Protein AF-A0A1F4NS81-F1 (afdb_monomer)

Foldseek 3Di:
DWDFPDDDDDWTWGWDQDPQRWIWTDTQFKIKIWHWDADPDVVGGIDIDIAIETAEKEFEWEWEQALVRFIKTKWKFFDQDPPDQTEIFGQMDGDRDPDNVVVGQVRSCQAAQKHQDDDKAWLAWDDQDPRYPHIYTAIYGDGMDRRDHGDPRMDIDMDTLVRVLVVCVVLVVPDPRDDPCPDPDPPDDDPDDDDDDDDPDDPDDPDRNHHYRPRRNVNSVSVVVCVVVVVDDHDNVPDDD

Solvent-accessible surface area (backbone atoms only — not comparable to full-atom values): 14219 Å² total; per-residue (Å²): 137,78,69,80,61,84,59,84,86,88,79,54,57,49,54,43,81,37,97,78,71,26,39,33,41,35,51,99,56,37,38,39,37,40,37,60,44,73,44,91,51,93,91,46,60,81,39,78,50,76,48,39,38,47,51,46,31,38,36,36,35,45,34,45,50,40,87,88,67,48,47,34,35,43,33,33,40,37,35,88,47,93,88,47,65,45,33,42,34,47,40,54,44,64,38,86,58,99,49,52,66,59,38,41,41,52,47,30,27,63,46,51,10,34,44,67,47,97,51,71,43,82,73,50,68,45,66,77,40,97,70,31,79,44,51,31,39,26,30,39,23,69,40,64,47,79,79,47,76,43,32,92,42,41,44,82,44,79,36,46,47,68,58,47,51,54,53,41,59,72,32,52,84,70,38,77,74,77,66,80,78,81,54,93,59,77,72,83,79,82,91,81,83,75,84,89,78,85,82,90,86,72,90,86,66,84,84,74,66,55,41,49,45,72,60,38,46,54,42,53,52,50,50,52,52,30,45,76,70,61,80,43,82,76,82,44,70,94,63,77,136

Nearest PDB structures (foldseek):
  5i8u-assembly4_F  TM=7.102E-01  e=7.890E-10  Mycobacterium tuberculosis
  5i8u-assembly2_B  TM=6.946E-01  e=7.446E-10  Mycobacterium tuberculosis
  5i8u-assembly2_A  TM=7.344E-01  e=2.995E-09  Mycobacterium tuberculosis
  5qkb-assembly2_D  TM=6.132E-01  e=2.279E-08  Homo sapiens
  8rdz-assembly1_A  TM=6.045E-01  e=3.479E-07  Homo sapiens

Organism: NCBI:txid1798535

Secondary structure (DSSP, 8-state):
-------SSS-PPEEEEETTTEEEEE-SSEEEEEEEEE-SSTT--EEEEEEEEEPPEEEEEEEEE-TTSPEEEEEEEE-SSTTSPPEEE-SEEE--SS-HHHHHHHHHHHHH-EEE-S--EEEEEEESSTTB-SEEEEEEESSEEE-SPPPTTEEEEEEEHHHHHHHHHHHHTT-S----S--S-----------S---S--TTS-----EE-HHHHHHHHHHHHHHHTTS--PPPTT---

Structure (mmCIF, N/CA/C/O backbone):
data_AF-A0A1F4NS81-F1
#
_entry.id   AF-A0A1F4NS81-F1
#
loop_
_atom_site.group_PDB
_atom_site.id
_atom_site.type_symbol
_atom_site.label_atom_id
_atom_site.label_alt_id
_atom_site.label_comp_id
_atom_site.label_asym_id
_atom_site.label_entity_id
_atom_site.label_seq_id
_atom_site.pdbx_PDB_ins_code
_atom_site.Cartn_x
_atom_site.Cartn_y
_atom_site.Cartn_z
_atom_site.occupancy
_atom_site.B_iso_or_equiv
_atom_site.auth_seq_id
_atom_site.auth_comp_id
_atom_site.auth_asym_id
_atom_site.auth_atom_id
_atom_site.pdbx_PDB_model_num
ATOM 1 N N . MET A 1 1 ? 12.360 -22.296 -29.816 1.00 30.30 1 MET A N 1
ATOM 2 C CA . MET A 1 1 ? 12.930 -23.165 -28.767 1.00 30.30 1 MET A CA 1
ATOM 3 C C . MET A 1 1 ? 12.711 -22.437 -27.449 1.00 30.30 1 MET A C 1
ATOM 5 O O . MET A 1 1 ? 13.263 -21.359 -27.292 1.00 30.30 1 MET A O 1
ATOM 9 N N . ILE A 1 2 ? 11.796 -22.917 -26.604 1.00 32.94 2 ILE A N 1
ATOM 10 C CA . ILE A 1 2 ? 11.521 -22.341 -25.277 1.00 32.94 2 ILE A CA 1
ATOM 11 C C . ILE A 1 2 ? 12.400 -23.123 -24.301 1.00 32.94 2 ILE A C 1
ATOM 13 O O . ILE A 1 2 ? 12.232 -24.335 -24.191 1.00 32.94 2 ILE A O 1
ATOM 17 N N . SER A 1 3 ? 13.353 -22.462 -23.646 1.00 31.38 3 SER A N 1
ATOM 18 C CA . SER A 1 3 ? 14.132 -23.079 -22.570 1.00 31.38 3 SER A CA 1
ATOM 19 C C . SER A 1 3 ? 13.410 -22.831 -21.251 1.00 31.38 3 SER A C 1
ATOM 21 O O . SER A 1 3 ? 13.420 -21.715 -20.737 1.00 31.38 3 SER A O 1
ATOM 23 N N . LEU A 1 4 ? 12.764 -23.866 -20.717 1.00 33.81 4 LEU A N 1
ATOM 24 C CA . LEU A 1 4 ? 12.274 -23.886 -19.341 1.00 33.81 4 LEU A CA 1
ATOM 25 C C . LEU A 1 4 ? 13.471 -24.131 -18.416 1.00 33.81 4 LEU A C 1
ATOM 27 O O . LEU A 1 4 ? 14.001 -25.236 -18.355 1.00 33.81 4 LEU A O 1
ATOM 31 N N . LEU A 1 5 ? 13.920 -23.086 -17.725 1.00 37.00 5 LEU A N 1
ATOM 32 C CA . LEU A 1 5 ? 14.825 -23.217 -16.586 1.00 37.00 5 LEU A CA 1
ATOM 33 C C . LEU A 1 5 ? 13.964 -23.498 -15.350 1.00 37.00 5 LEU A C 1
ATOM 35 O O . LEU A 1 5 ? 13.425 -22.580 -14.732 1.00 37.00 5 LEU A O 1
ATOM 39 N N . GLU A 1 6 ? 13.799 -24.777 -15.012 1.00 33.09 6 GLU A N 1
ATOM 40 C CA . GLU A 1 6 ? 13.234 -25.176 -13.722 1.00 33.09 6 GLU A CA 1
ATOM 41 C C . GLU A 1 6 ? 14.267 -24.914 -12.622 1.00 33.09 6 GLU A C 1
ATOM 43 O O . GLU A 1 6 ? 15.235 -25.655 -12.451 1.00 33.09 6 GLU A O 1
ATOM 48 N N . VAL A 1 7 ? 14.062 -23.834 -11.869 1.00 36.22 7 VAL A N 1
ATOM 49 C CA . VAL A 1 7 ? 14.716 -23.620 -10.576 1.00 36.22 7 VAL A CA 1
ATOM 50 C C . VAL A 1 7 ? 13.718 -24.035 -9.495 1.00 36.22 7 VAL A C 1
ATOM 52 O O . VAL A 1 7 ? 12.555 -23.635 -9.534 1.00 36.22 7 VAL A O 1
ATOM 55 N N . GLY A 1 8 ? 14.174 -24.902 -8.589 1.00 28.53 8 GLY A N 1
ATOM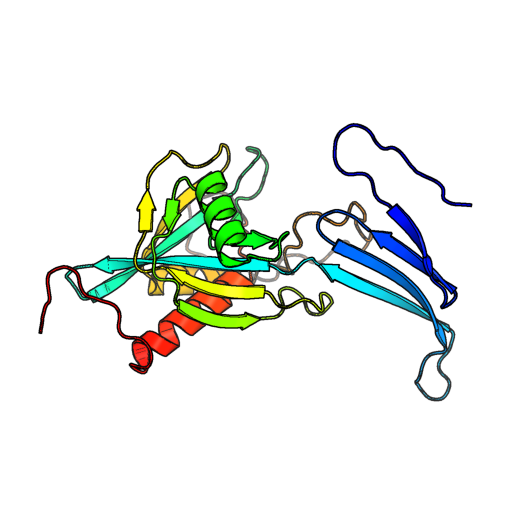 56 C CA . GLY A 1 8 ? 13.361 -25.694 -7.668 1.00 28.53 8 GLY A CA 1
ATOM 57 C C . GLY A 1 8 ? 12.291 -24.942 -6.867 1.00 28.53 8 GLY A C 1
ATOM 58 O O . GLY A 1 8 ? 12.492 -23.833 -6.387 1.00 28.53 8 GLY A O 1
ATOM 59 N N . ASP A 1 9 ? 11.165 -25.643 -6.737 1.00 38.50 9 ASP A N 1
ATOM 60 C CA . ASP A 1 9 ? 9.991 -25.452 -5.883 1.00 38.50 9 ASP A CA 1
ATOM 61 C C . ASP A 1 9 ? 9.433 -24.015 -5.717 1.00 38.50 9 ASP A C 1
ATOM 63 O O . ASP A 1 9 ? 9.802 -23.240 -4.835 1.00 38.50 9 ASP A O 1
ATOM 67 N N . LYS A 1 10 ? 8.401 -23.747 -6.533 1.00 42.28 10 LYS A N 1
ATOM 68 C CA . LYS A 1 10 ? 7.434 -22.628 -6.517 1.00 42.28 10 LYS A CA 1
ATOM 69 C C . LYS A 1 10 ? 7.916 -21.280 -7.070 1.00 42.28 10 LYS A C 1
ATOM 71 O O . LYS A 1 10 ? 8.340 -20.405 -6.315 1.00 42.28 10 LYS A O 1
ATOM 76 N N . ARG A 1 11 ? 7.545 -21.068 -8.349 1.00 52.69 11 ARG A N 1
ATOM 77 C CA . ARG A 1 11 ? 7.532 -19.830 -9.173 1.00 52.69 11 ARG A CA 1
ATOM 78 C C . ARG A 1 11 ? 8.659 -19.788 -10.209 1.00 52.69 11 ARG A C 1
ATOM 80 O O . ARG A 1 11 ? 9.615 -19.036 -10.073 1.00 52.69 11 ARG A O 1
ATOM 87 N N . GLY A 1 12 ? 8.515 -20.605 -11.253 1.00 58.56 12 GLY A N 1
ATOM 88 C CA . GLY A 1 12 ? 9.387 -20.549 -12.426 1.00 58.56 12 GLY A CA 1
ATOM 89 C C . GLY A 1 12 ? 9.185 -19.259 -13.222 1.00 58.56 12 GLY A C 1
ATOM 90 O O . GLY A 1 12 ? 8.094 -18.686 -13.230 1.00 58.56 12 GLY A O 1
ATOM 91 N N . PHE A 1 13 ? 10.249 -18.816 -13.884 1.00 68.19 13 PHE A N 1
ATOM 92 C CA . PHE A 1 13 ? 10.188 -17.749 -14.873 1.00 68.19 13 PHE A CA 1
ATOM 93 C C . PHE A 1 13 ? 9.885 -18.349 -16.243 1.00 68.19 13 PHE A C 1
ATOM 95 O O . PHE A 1 13 ? 10.448 -19.382 -16.609 1.00 68.19 13 PHE A O 1
ATOM 102 N N . ILE A 1 14 ? 9.034 -17.689 -17.019 1.00 75.75 14 ILE A N 1
ATOM 103 C CA . ILE A 1 14 ? 8.834 -18.016 -18.430 1.00 75.75 14 ILE A CA 1
ATOM 104 C C . ILE A 1 14 ? 9.658 -17.024 -19.242 1.00 75.75 14 ILE A C 1
ATOM 106 O O . ILE A 1 14 ? 9.443 -15.820 -19.142 1.00 75.75 14 ILE A O 1
ATOM 110 N N . ILE A 1 15 ? 10.617 -17.524 -20.024 1.00 78.88 15 ILE A N 1
ATOM 111 C CA . ILE A 1 15 ? 11.453 -16.692 -20.893 1.00 78.88 15 ILE A CA 1
ATOM 112 C C . ILE A 1 15 ? 11.021 -16.907 -22.342 1.00 78.88 15 ILE A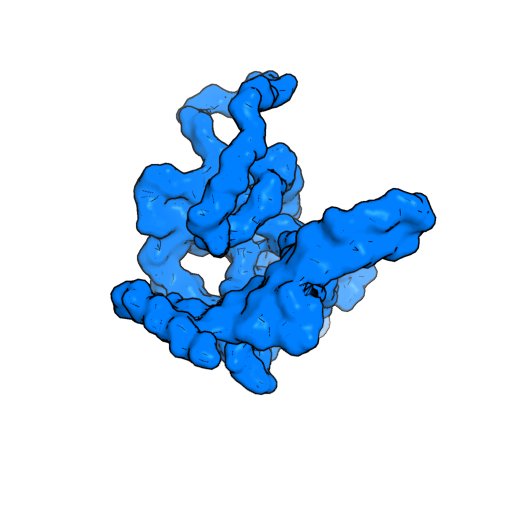 C 1
ATOM 114 O O . ILE A 1 15 ? 11.128 -18.016 -22.871 1.00 78.88 15 ILE A O 1
ATOM 118 N N . THR A 1 16 ? 10.546 -15.850 -22.996 1.00 83.19 16 THR A N 1
ATOM 119 C CA . THR A 1 16 ? 10.083 -15.885 -24.388 1.00 83.19 16 THR A CA 1
ATOM 120 C C . THR A 1 16 ? 10.806 -14.842 -25.240 1.00 83.19 16 THR A C 1
ATOM 122 O O . THR A 1 16 ? 11.005 -13.711 -24.801 1.00 83.19 16 THR A O 1
ATOM 125 N N . PRO A 1 17 ? 11.218 -15.180 -26.474 1.00 81.88 17 PRO A N 1
ATOM 126 C CA . PRO A 1 17 ? 11.675 -14.176 -27.427 1.00 81.88 17 PRO A CA 1
ATOM 127 C C . PRO A 1 17 ? 10.553 -13.181 -27.746 1.00 81.88 17 PRO A C 1
ATOM 129 O O . PRO A 1 17 ? 9.424 -13.580 -28.037 1.00 81.88 17 PRO A O 1
ATOM 132 N N . ASP A 1 18 ? 10.872 -11.892 -27.728 1.00 74.00 18 ASP A N 1
ATOM 133 C CA . ASP A 1 18 ? 9.965 -10.818 -28.121 1.00 74.00 18 ASP A CA 1
ATOM 134 C C . ASP A 1 18 ? 10.043 -10.592 -29.639 1.00 74.00 18 ASP A C 1
ATOM 136 O O . ASP A 1 18 ? 11.124 -10.583 -30.234 1.00 74.00 18 ASP A O 1
ATOM 140 N N . ARG A 1 19 ? 8.893 -10.352 -30.280 1.00 73.38 19 ARG A N 1
ATOM 141 C CA . ARG A 1 19 ? 8.789 -10.105 -31.729 1.00 73.38 19 ARG A CA 1
ATOM 142 C C . ARG A 1 19 ? 9.570 -8.867 -32.181 1.00 73.38 19 ARG A C 1
ATOM 144 O O . ARG A 1 19 ? 9.893 -8.762 -33.358 1.00 73.38 19 ARG A O 1
ATOM 151 N N . ALA A 1 20 ? 9.886 -7.959 -31.258 1.00 72.56 20 ALA A N 1
ATOM 152 C CA . ALA A 1 20 ? 10.713 -6.778 -31.497 1.00 72.56 20 ALA A CA 1
ATOM 153 C C . ALA A 1 20 ? 12.235 -7.033 -31.392 1.00 72.56 20 ALA A C 1
ATOM 155 O O . ALA A 1 20 ? 13.006 -6.078 -31.399 1.00 72.56 20 ALA A O 1
ATOM 156 N N . GLY A 1 21 ? 12.684 -8.292 -31.282 1.00 72.62 21 GLY A N 1
ATOM 157 C CA . GLY A 1 21 ? 14.109 -8.633 -31.151 1.00 72.62 21 GLY A CA 1
ATOM 158 C C . GLY A 1 21 ? 14.642 -8.572 -29.715 1.00 72.62 21 GLY A C 1
ATOM 159 O O . GLY A 1 21 ? 15.836 -8.368 -29.510 1.00 72.62 21 GLY A O 1
ATOM 160 N N . GLY A 1 22 ? 13.759 -8.728 -28.725 1.00 80.81 22 GLY A N 1
ATOM 161 C CA . GLY A 1 22 ? 14.090 -8.744 -27.297 1.00 80.81 22 GLY A CA 1
ATOM 162 C C . GLY A 1 22 ? 13.795 -10.085 -26.619 1.00 80.81 22 GLY A C 1
ATOM 163 O O . GLY A 1 22 ? 13.546 -11.097 -27.277 1.00 80.81 22 GLY A O 1
ATOM 164 N N . ILE A 1 23 ? 13.779 -10.076 -25.289 1.00 78.69 23 ILE A N 1
ATOM 165 C CA . ILE A 1 23 ? 13.331 -11.179 -24.434 1.00 78.69 23 ILE A CA 1
ATOM 166 C C . ILE A 1 23 ? 12.287 -10.671 -23.437 1.00 78.69 23 ILE A C 1
ATOM 168 O O . ILE A 1 23 ? 12.400 -9.563 -22.918 1.00 78.69 23 ILE A O 1
ATOM 172 N N . THR A 1 24 ? 11.284 -11.493 -23.157 1.00 77.75 24 THR A N 1
ATOM 173 C CA . THR A 1 24 ? 10.322 -11.291 -22.071 1.00 77.75 24 THR A CA 1
ATOM 174 C C . THR A 1 24 ? 10.572 -12.351 -21.008 1.00 77.75 24 THR A C 1
ATOM 176 O O . THR A 1 24 ? 10.734 -13.523 -21.340 1.00 77.75 24 THR A O 1
ATOM 179 N N . ILE A 1 25 ? 10.632 -11.940 -19.745 1.00 77.81 25 ILE A N 1
ATOM 180 C CA . ILE A 1 25 ? 10.781 -12.790 -18.566 1.00 77.81 25 ILE A CA 1
ATOM 181 C C . ILE A 1 25 ? 9.543 -12.572 -17.699 1.00 77.81 25 ILE A C 1
ATOM 183 O O . ILE A 1 25 ? 9.363 -11.488 -17.153 1.00 77.81 25 ILE A O 1
ATOM 187 N N . GLU A 1 26 ? 8.697 -13.584 -17.563 1.00 77.56 26 GLU A N 1
ATOM 188 C CA . GLU A 1 26 ? 7.401 -13.475 -16.885 1.00 77.56 26 GLU A CA 1
ATOM 189 C C . GLU A 1 26 ? 7.371 -14.328 -15.620 1.00 77.56 26 GLU A C 1
ATOM 191 O O . GLU A 1 26 ? 7.900 -15.444 -15.588 1.00 77.56 26 GLU A O 1
ATOM 196 N N . ASN A 1 27 ? 6.703 -13.833 -14.579 1.00 74.94 27 ASN A N 1
ATOM 197 C CA . ASN A 1 27 ? 6.287 -14.637 -13.437 1.00 74.94 27 ASN A CA 1
ATOM 198 C C . ASN A 1 27 ? 4.916 -14.188 -12.894 1.00 74.94 27 ASN A C 1
ATOM 200 O O . ASN A 1 27 ? 4.184 -13.399 -13.499 1.00 74.94 27 ASN A O 1
ATOM 204 N N . SER A 1 28 ? 4.534 -14.709 -11.726 1.00 68.44 28 SER A N 1
ATOM 205 C CA . SER A 1 28 ? 3.241 -14.407 -11.100 1.00 68.44 28 SER A CA 1
ATOM 206 C C . SER A 1 28 ? 3.068 -12.949 -10.643 1.00 68.44 28 SER A C 1
ATOM 208 O O . SER A 1 28 ? 1.952 -12.569 -10.303 1.00 68.44 28 SER A O 1
ATOM 210 N N . PHE A 1 29 ? 4.128 -12.137 -10.608 1.00 67.00 29 PHE A N 1
ATOM 211 C CA . PHE A 1 29 ? 4.124 -10.783 -10.034 1.00 67.00 29 PHE A CA 1
ATOM 212 C C . PHE A 1 29 ? 4.580 -9.696 -10.997 1.00 67.00 29 PHE A C 1
ATOM 214 O O . PHE A 1 29 ? 4.172 -8.547 -10.828 1.00 67.00 29 PHE A O 1
ATOM 221 N N . PHE A 1 30 ? 5.415 -10.025 -11.976 1.00 70.50 30 PHE A N 1
ATOM 222 C CA . PHE A 1 30 ? 5.903 -9.068 -12.954 1.00 70.50 30 PHE A CA 1
ATOM 223 C C . PHE A 1 30 ? 6.304 -9.740 -14.264 1.00 70.50 30 PHE A C 1
ATOM 225 O O . PHE A 1 30 ? 6.615 -10.932 -14.304 1.00 70.50 30 PHE A O 1
ATOM 232 N N . ASP A 1 31 ? 6.357 -8.911 -15.297 1.00 70.81 31 ASP A N 1
ATOM 233 C CA . ASP A 1 31 ? 6.964 -9.190 -16.584 1.00 70.81 31 ASP A CA 1
ATOM 234 C C . ASP A 1 31 ? 8.108 -8.195 -16.791 1.00 70.81 31 ASP A C 1
ATOM 236 O O . ASP A 1 31 ? 7.945 -6.988 -16.594 1.00 70.81 31 ASP A O 1
ATOM 240 N N . VAL A 1 32 ? 9.270 -8.699 -17.189 1.00 76.44 32 VAL A N 1
ATOM 241 C CA . VAL A 1 32 ? 10.420 -7.892 -17.603 1.00 76.44 32 VAL A CA 1
ATOM 242 C C . VAL A 1 32 ? 10.588 -8.063 -19.095 1.00 76.44 32 VAL A C 1
ATOM 244 O O . VAL A 1 32 ? 10.762 -9.182 -19.568 1.00 76.44 32 VAL A O 1
ATOM 247 N N . ARG A 1 33 ? 10.581 -6.968 -19.846 1.00 73.75 33 ARG A N 1
ATOM 248 C CA . ARG A 1 33 ? 10.947 -6.977 -21.262 1.00 73.75 33 ARG A CA 1
ATOM 249 C C . ARG A 1 33 ? 12.280 -6.282 -21.421 1.00 73.75 33 ARG A C 1
ATOM 251 O O . ARG A 1 33 ? 12.431 -5.141 -21.003 1.00 73.75 33 ARG A O 1
ATOM 258 N N . VAL A 1 34 ? 13.234 -6.976 -22.022 1.00 75.25 34 VAL A N 1
ATOM 259 C CA . VAL A 1 34 ? 14.564 -6.448 -22.315 1.00 75.25 34 VAL A CA 1
ATOM 260 C C . VAL A 1 34 ? 14.748 -6.467 -23.818 1.00 75.25 34 VAL A C 1
ATOM 262 O O . VAL A 1 34 ? 14.527 -7.493 -24.460 1.00 75.25 34 VAL A O 1
ATOM 265 N N . GLY A 1 35 ? 15.173 -5.352 -24.393 1.00 74.12 35 GLY A N 1
ATOM 266 C CA . GLY A 1 35 ? 15.438 -5.280 -25.820 1.00 74.12 35 GLY A CA 1
ATOM 267 C C . GLY A 1 35 ? 16.482 -4.238 -26.160 1.00 74.12 35 GLY A C 1
ATOM 268 O O . GLY A 1 35 ? 16.933 -3.470 -25.314 1.00 74.12 35 GLY A O 1
ATOM 269 N N . VAL A 1 36 ? 16.851 -4.214 -27.433 1.00 75.62 36 VAL A N 1
ATOM 270 C CA . VAL A 1 36 ? 17.705 -3.182 -28.016 1.00 75.62 36 VAL A CA 1
ATOM 271 C C . VAL A 1 36 ? 16.903 -2.401 -29.047 1.00 75.62 36 VAL A C 1
ATOM 273 O O . VAL A 1 36 ? 16.074 -2.969 -29.757 1.00 75.62 36 VAL A O 1
ATOM 276 N N . ARG A 1 37 ? 17.101 -1.088 -29.114 1.00 74.62 37 ARG A N 1
ATOM 277 C CA . ARG A 1 37 ? 16.463 -0.213 -30.106 1.00 74.62 37 ARG A CA 1
ATOM 278 C C . ARG A 1 37 ? 17.444 0.850 -30.580 1.00 74.62 37 ARG A C 1
ATOM 280 O O . ARG A 1 37 ? 18.372 1.192 -29.857 1.00 74.62 37 ARG A O 1
ATOM 287 N N . GLN A 1 38 ? 17.226 1.402 -31.768 1.00 77.69 38 GLN A N 1
ATOM 288 C CA . GLN A 1 38 ? 17.917 2.628 -32.161 1.00 77.69 38 GLN A CA 1
ATOM 289 C C . GLN A 1 38 ? 17.376 3.792 -31.321 1.00 77.69 38 GLN A C 1
ATOM 291 O O . GLN A 1 38 ? 16.159 3.917 -31.154 1.00 77.69 38 GLN A O 1
ATOM 296 N N . SER A 1 39 ? 18.266 4.632 -30.800 1.00 77.75 39 SER A N 1
ATOM 297 C CA . SER A 1 39 ? 17.902 5.858 -30.095 1.00 77.75 39 SER A CA 1
ATOM 298 C C . SER A 1 39 ? 17.030 6.754 -30.975 1.00 77.75 39 SER A C 1
ATOM 300 O O . SER A 1 39 ? 17.289 6.923 -32.167 1.00 77.75 39 SER A O 1
ATOM 302 N N . ALA A 1 40 ? 16.004 7.359 -30.375 1.00 79.50 40 ALA A N 1
ATOM 303 C CA . ALA A 1 40 ? 15.155 8.338 -31.053 1.00 79.50 40 ALA A CA 1
ATOM 304 C C . ALA A 1 40 ? 15.813 9.728 -31.156 1.00 79.50 40 ALA A C 1
ATOM 306 O O . ALA A 1 40 ? 15.279 10.615 -31.821 1.00 79.50 40 ALA A O 1
ATOM 307 N N . GLN A 1 41 ? 16.949 9.941 -30.484 1.00 83.75 41 GLN A N 1
ATOM 308 C CA . GLN A 1 41 ? 17.663 11.213 -30.522 1.00 83.75 41 GLN A CA 1
ATOM 309 C C . GLN A 1 41 ? 18.445 11.361 -31.840 1.00 83.75 41 GLN A C 1
ATOM 311 O O . GLN A 1 41 ? 19.048 10.388 -32.302 1.00 83.75 41 GLN A O 1
ATOM 316 N N . PRO A 1 42 ? 18.486 12.562 -32.452 1.00 79.94 42 PRO A N 1
ATOM 317 C CA . PRO A 1 42 ? 19.306 12.805 -33.636 1.00 79.94 42 PRO A CA 1
ATOM 318 C C . PRO A 1 42 ? 20.780 12.461 -33.374 1.00 79.94 42 PRO A C 1
ATOM 320 O O . PRO A 1 42 ? 21.402 13.023 -32.478 1.00 79.94 42 PRO A O 1
ATOM 323 N N . GLY A 1 43 ? 21.332 11.529 -34.157 1.00 84.25 43 GLY A N 1
ATOM 324 C CA . GLY A 1 43 ? 22.704 11.032 -33.988 1.00 84.25 43 GLY A CA 1
ATOM 325 C C . GLY A 1 43 ? 22.883 9.971 -32.894 1.00 84.25 43 GLY A C 1
ATOM 326 O O . GLY A 1 43 ? 24.008 9.544 -32.647 1.00 84.25 43 GLY A O 1
ATOM 327 N N . GLY A 1 44 ? 21.804 9.532 -32.244 1.00 73.94 44 GLY A N 1
ATOM 328 C CA . GLY A 1 44 ? 21.864 8.515 -31.203 1.00 73.94 44 GLY A CA 1
ATOM 329 C C . GLY A 1 44 ? 22.157 7.112 -31.752 1.00 73.94 44 GLY A C 1
ATOM 330 O O . GLY A 1 44 ? 21.771 6.765 -32.871 1.00 73.94 44 GLY A O 1
ATOM 331 N N . GLY A 1 45 ? 22.868 6.313 -30.952 1.00 84.69 45 GLY A N 1
ATOM 332 C CA . GLY A 1 45 ? 23.280 4.943 -31.273 1.00 84.69 45 GLY A CA 1
ATOM 333 C C . GLY A 1 45 ? 22.235 3.881 -30.913 1.00 84.69 45 GLY A C 1
ATOM 334 O O . GLY A 1 45 ? 21.043 4.162 -30.817 1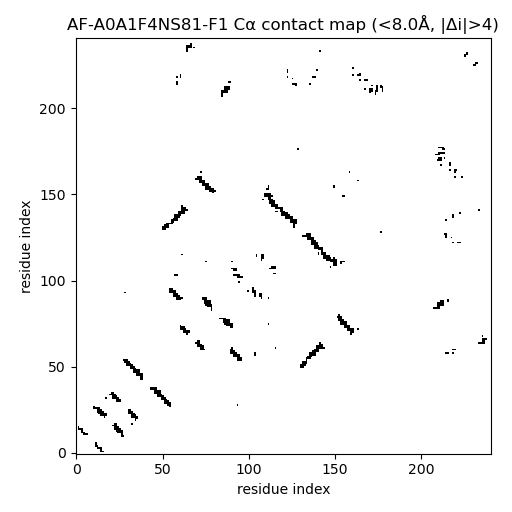.00 84.69 45 GLY A O 1
ATOM 335 N N . ILE A 1 46 ? 22.691 2.644 -30.714 1.00 79.75 46 ILE A N 1
ATOM 336 C CA . ILE A 1 46 ? 21.858 1.542 -30.212 1.00 79.75 46 ILE A CA 1
ATOM 337 C C . ILE A 1 46 ? 21.763 1.654 -28.685 1.00 79.75 46 ILE A C 1
ATOM 339 O O . ILE A 1 46 ? 22.778 1.797 -28.008 1.00 79.75 46 ILE A O 1
ATOM 343 N N . GLU A 1 47 ? 20.552 1.557 -28.150 1.00 74.56 47 GLU A N 1
ATOM 344 C CA . GLU A 1 47 ? 20.242 1.610 -26.721 1.00 74.56 47 GLU A CA 1
ATOM 345 C C . GLU A 1 47 ? 19.603 0.298 -26.260 1.00 74.56 47 GLU A C 1
ATOM 347 O O . GLU A 1 47 ? 18.755 -0.268 -26.957 1.00 74.56 47 GLU A O 1
ATOM 352 N N . THR A 1 48 ? 19.956 -0.151 -25.056 1.00 74.12 48 THR A N 1
ATOM 353 C CA . THR A 1 48 ? 19.238 -1.224 -24.354 1.00 74.12 48 THR A CA 1
ATOM 354 C C . THR A 1 48 ? 18.127 -0.613 -23.513 1.00 74.12 48 THR A C 1
ATOM 356 O O . THR A 1 48 ? 18.347 0.370 -22.809 1.00 74.12 48 THR A O 1
ATOM 359 N N . TRP A 1 49 ? 16.940 -1.203 -23.558 1.00 69.25 49 TRP A N 1
ATOM 360 C CA . TRP A 1 49 ? 15.801 -0.792 -22.749 1.00 69.25 49 TRP A CA 1
ATOM 361 C C . TRP A 1 49 ? 15.294 -1.960 -21.909 1.00 69.25 49 TRP A C 1
ATOM 363 O O . TRP A 1 49 ? 15.374 -3.122 -22.316 1.00 69.25 49 TRP A O 1
ATOM 373 N N . VAL A 1 50 ? 14.767 -1.624 -20.733 1.00 70.56 50 VAL A N 1
ATOM 374 C CA . VAL A 1 50 ? 14.120 -2.553 -19.808 1.00 70.56 50 VAL A CA 1
ATOM 375 C C . VAL A 1 50 ? 12.752 -1.970 -19.461 1.00 70.56 50 VAL A C 1
ATOM 377 O O . VAL A 1 50 ? 12.673 -0.857 -18.954 1.00 70.56 50 VAL A O 1
ATOM 380 N N . ASP A 1 51 ? 11.679 -2.691 -19.782 1.00 70.06 51 ASP A N 1
ATOM 381 C CA . ASP A 1 51 ? 10.306 -2.369 -19.367 1.00 70.06 51 ASP A CA 1
ATOM 382 C C . ASP A 1 51 ? 9.902 -3.363 -18.275 1.00 70.06 51 ASP A C 1
ATOM 384 O O . ASP A 1 51 ? 9.859 -4.573 -18.521 1.00 70.06 51 ASP A O 1
ATOM 388 N N . LEU A 1 52 ? 9.643 -2.859 -17.066 1.00 67.62 52 LEU A N 1
ATOM 389 C CA . LEU A 1 52 ? 9.161 -3.659 -15.946 1.00 67.62 52 LEU A CA 1
ATOM 390 C C . LEU A 1 52 ? 7.669 -3.399 -15.735 1.00 67.62 52 LEU A C 1
ATOM 392 O O . LEU A 1 52 ? 7.242 -2.311 -15.341 1.00 67.62 52 LEU A O 1
ATOM 396 N N . ARG A 1 53 ? 6.857 -4.436 -15.927 1.00 67.50 53 ARG A N 1
ATOM 397 C CA . ARG A 1 53 ? 5.416 -4.386 -15.675 1.00 67.50 53 ARG A CA 1
ATOM 398 C C . ARG A 1 53 ? 5.092 -5.270 -14.498 1.00 67.50 53 ARG A C 1
ATOM 400 O O . ARG A 1 53 ? 5.223 -6.483 -14.587 1.00 67.50 53 ARG A O 1
ATOM 407 N N . SER A 1 54 ? 4.658 -4.688 -13.391 1.00 73.19 54 SER A N 1
ATOM 408 C CA . SER A 1 54 ? 4.119 -5.491 -12.299 1.00 73.19 54 SER A CA 1
ATOM 409 C C . SER A 1 54 ? 2.670 -5.878 -12.587 1.00 73.19 54 SER A C 1
ATOM 411 O O . SER A 1 54 ? 1.976 -5.244 -13.380 1.00 73.19 54 SER A O 1
ATOM 413 N N . ARG A 1 55 ? 2.162 -6.894 -11.893 1.00 72.62 55 ARG A N 1
ATOM 414 C CA . ARG A 1 55 ? 0.712 -7.063 -11.769 1.00 72.62 55 ARG A CA 1
ATOM 415 C C . ARG A 1 55 ? 0.119 -5.848 -11.043 1.00 72.62 55 ARG A C 1
ATOM 417 O O . ARG A 1 55 ? 0.837 -5.200 -10.268 1.00 72.62 55 ARG A O 1
ATOM 424 N N . PRO A 1 56 ? -1.168 -5.531 -11.267 1.00 76.44 56 PRO A N 1
ATOM 425 C CA . PRO A 1 56 ? -1.844 -4.491 -10.507 1.00 76.44 56 PRO A CA 1
ATOM 426 C C . PRO A 1 56 ? -1.732 -4.778 -9.012 1.00 76.44 56 PRO A C 1
ATOM 428 O O . PRO A 1 56 ? -1.749 -5.932 -8.585 1.00 76.44 56 PRO A O 1
ATOM 431 N N . ALA A 1 57 ? -1.597 -3.732 -8.211 1.00 83.19 57 ALA A N 1
ATOM 432 C CA . ALA A 1 57 ? -1.520 -3.850 -6.766 1.00 83.19 57 ALA A CA 1
ATOM 433 C C . ALA A 1 57 ? -2.374 -2.773 -6.109 1.00 83.19 57 ALA A C 1
ATOM 435 O O . ALA A 1 57 ? -2.678 -1.740 -6.709 1.00 83.19 57 ALA A O 1
ATOM 436 N N . ALA A 1 58 ? -2.758 -3.025 -4.866 1.00 83.25 58 ALA A N 1
ATOM 437 C CA . ALA A 1 58 ? -3.487 -2.068 -4.063 1.00 83.25 58 ALA A CA 1
ATOM 438 C C . ALA A 1 58 ? -2.984 -2.060 -2.623 1.00 83.25 58 ALA A C 1
ATOM 440 O O . ALA A 1 58 ? -2.532 -3.079 -2.091 1.00 83.25 58 ALA A O 1
ATOM 441 N N . GLU A 1 59 ? -3.091 -0.895 -2.002 1.00 88.12 59 GLU A N 1
ATOM 442 C CA . GLU A 1 59 ? -2.788 -0.659 -0.602 1.00 88.12 59 GLU A CA 1
ATOM 443 C C . GLU A 1 59 ? -4.003 -0.058 0.098 1.00 88.12 59 GLU A C 1
ATOM 445 O O . GLU A 1 59 ? -4.721 0.771 -0.463 1.00 88.12 59 GLU A O 1
ATOM 450 N N . VAL A 1 60 ? -4.245 -0.503 1.326 1.00 91.31 60 VAL A N 1
ATOM 451 C CA . VAL A 1 60 ? -5.370 -0.084 2.154 1.00 91.31 60 VAL A CA 1
ATOM 452 C C . VAL A 1 60 ? -4.839 0.327 3.513 1.00 91.31 60 VAL A C 1
ATOM 454 O O . VAL A 1 60 ? -4.135 -0.456 4.146 1.00 91.31 60 VAL A O 1
ATOM 457 N N . ALA A 1 61 ? -5.221 1.506 3.993 1.00 93.81 61 ALA A N 1
ATOM 458 C CA . ALA A 1 61 ? -5.078 1.859 5.401 1.00 93.81 61 ALA A CA 1
ATOM 459 C C . ALA A 1 61 ? -6.357 1.478 6.161 1.00 93.81 61 ALA A C 1
ATOM 461 O O . ALA A 1 61 ? -7.387 2.128 5.959 1.00 93.81 61 ALA A O 1
ATOM 462 N N . PRO A 1 62 ? -6.338 0.454 7.035 1.00 95.62 62 PRO A N 1
ATOM 463 C CA . PRO A 1 62 ? -7.368 0.302 8.049 1.00 95.62 62 PRO A CA 1
ATOM 464 C C . PRO A 1 62 ? -7.282 1.496 8.994 1.00 95.62 62 PRO A C 1
ATOM 466 O O . PRO A 1 62 ? -6.202 1.800 9.507 1.00 95.62 62 PRO A O 1
ATOM 469 N N . ILE A 1 63 ? -8.406 2.175 9.198 1.00 95.06 63 ILE A N 1
ATOM 470 C CA . ILE A 1 63 ? -8.465 3.381 10.021 1.00 95.06 63 ILE A CA 1
ATOM 471 C C . ILE A 1 63 ? -9.524 3.259 11.102 1.00 95.06 63 ILE A C 1
ATOM 473 O O . ILE A 1 63 ? -10.513 2.543 10.943 1.00 95.06 63 ILE A O 1
ATOM 477 N N . ARG A 1 64 ? -9.314 3.956 12.211 1.00 92.06 64 ARG A N 1
ATOM 478 C CA . ARG A 1 64 ? -10.277 4.092 13.299 1.00 92.06 64 ARG A CA 1
ATOM 479 C C . ARG A 1 64 ? -10.345 5.558 13.695 1.00 92.06 64 ARG A C 1
ATOM 481 O O . ARG A 1 64 ? -9.310 6.190 13.860 1.00 92.06 64 ARG A O 1
ATOM 488 N N . VAL A 1 65 ? -11.557 6.078 13.842 1.00 89.88 65 VAL A N 1
ATOM 489 C CA . VAL A 1 65 ? -11.777 7.402 14.430 1.00 89.88 65 VAL A CA 1
ATOM 490 C C . VAL A 1 65 ? -12.033 7.202 15.914 1.00 89.88 65 VAL A C 1
ATOM 492 O O . VAL A 1 65 ? -12.923 6.438 16.293 1.00 89.88 65 VAL A O 1
ATOM 495 N N . ASN A 1 66 ? -11.221 7.836 16.745 1.00 86.88 66 ASN A N 1
ATOM 496 C CA . ASN A 1 66 ? -11.378 7.823 18.189 1.00 86.88 66 ASN A CA 1
ATOM 497 C C . ASN A 1 66 ? -12.497 8.796 18.618 1.00 86.88 66 ASN A C 1
ATOM 499 O O . ASN A 1 66 ? -12.888 9.667 17.839 1.00 86.88 66 ASN A O 1
ATOM 503 N N . PRO A 1 67 ? -13.044 8.672 19.844 1.00 85.00 67 PRO A N 1
ATOM 504 C CA . PRO A 1 67 ? -14.119 9.552 20.321 1.00 85.00 67 PRO A CA 1
ATOM 505 C C . PRO A 1 67 ? -13.756 11.043 20.376 1.00 85.00 67 PRO A C 1
ATOM 507 O O . PRO A 1 67 ? -14.642 11.889 20.353 1.00 85.00 67 PRO A O 1
ATOM 510 N N . ASP A 1 68 ? -12.466 11.363 20.457 1.00 85.25 68 ASP A N 1
ATOM 511 C CA . ASP A 1 68 ? -11.919 12.723 20.402 1.00 85.25 68 ASP A CA 1
ATOM 512 C C . ASP A 1 68 ? -11.792 13.272 18.966 1.00 85.25 68 ASP A C 1
ATOM 514 O O . ASP A 1 68 ? -11.420 14.427 18.783 1.00 85.25 68 ASP A O 1
ATOM 518 N N . GLY A 1 69 ? -12.134 12.471 17.951 1.00 86.31 69 GLY A N 1
ATOM 519 C CA . GLY A 1 69 ? -12.021 12.822 16.536 1.00 86.31 69 GLY A CA 1
ATOM 520 C C . GLY A 1 69 ? -10.662 12.488 15.918 1.00 86.31 69 GLY A C 1
ATOM 521 O O . GLY A 1 69 ? -10.496 12.658 14.709 1.00 86.31 69 GLY A O 1
ATOM 522 N N . GLU A 1 70 ? -9.708 11.972 16.698 1.00 90.19 70 GLU A N 1
ATOM 523 C CA . GLU A 1 70 ? -8.388 11.601 16.191 1.00 90.19 70 GLU A CA 1
ATOM 524 C C . GLU A 1 70 ? -8.468 10.371 15.283 1.00 90.19 70 GLU A C 1
ATOM 526 O O . GLU A 1 70 ? -9.154 9.388 15.579 1.00 90.19 70 GLU A O 1
ATOM 531 N N . VAL A 1 71 ? -7.721 10.397 14.178 1.00 92.69 71 VAL A N 1
ATOM 532 C CA . VAL A 1 71 ? -7.649 9.271 13.240 1.00 92.69 71 VAL A CA 1
ATOM 533 C C . VAL A 1 71 ? -6.433 8.411 13.558 1.00 92.69 71 VAL A C 1
ATOM 535 O O . VAL A 1 71 ? -5.290 8.846 13.426 1.00 92.69 71 VAL A O 1
ATOM 538 N N . GLU A 1 72 ? -6.678 7.162 13.933 1.00 93.69 72 GLU A N 1
ATOM 539 C CA . GLU A 1 72 ? -5.672 6.110 14.041 1.00 93.69 72 GLU A CA 1
ATOM 540 C C . GLU A 1 72 ? -5.606 5.313 12.732 1.00 93.69 72 GLU A C 1
ATOM 542 O O . GLU A 1 72 ? -6.632 4.955 12.150 1.00 93.69 72 GLU A O 1
ATOM 547 N N . VAL A 1 73 ? -4.392 5.005 12.282 1.00 94.31 73 VAL A N 1
ATOM 548 C CA . VAL A 1 73 ? -4.105 4.143 11.135 1.00 94.31 73 VAL A CA 1
ATOM 549 C C . VAL A 1 73 ? -3.371 2.886 11.588 1.00 94.31 73 VAL A C 1
ATOM 551 O O . VAL A 1 73 ? -2.544 2.921 12.502 1.00 94.31 73 VAL A O 1
ATOM 554 N N . VAL A 1 74 ? -3.649 1.768 10.919 1.00 94.12 74 VAL A N 1
ATOM 555 C CA . VAL A 1 74 ? -2.936 0.508 11.145 1.00 94.12 74 VAL A CA 1
ATOM 556 C C . VAL A 1 74 ? -1.870 0.309 10.075 1.00 94.12 74 VAL A C 1
ATOM 558 O O . VAL A 1 74 ? -2.167 0.140 8.891 1.00 94.12 74 VAL A O 1
ATOM 561 N N . LEU A 1 75 ? -0.618 0.279 10.514 1.00 90.38 75 LEU A N 1
ATOM 562 C CA . LEU A 1 75 ? 0.545 -0.069 9.712 1.00 90.38 75 LEU A CA 1
ATOM 563 C C . LEU A 1 75 ? 0.964 -1.517 9.977 1.00 90.38 75 LEU A C 1
ATOM 565 O O . LEU A 1 75 ? 0.646 -2.118 11.003 1.00 90.38 75 LEU A O 1
ATOM 569 N N . MET A 1 76 ? 1.732 -2.067 9.048 1.00 89.94 76 MET A N 1
ATOM 570 C CA . MET A 1 76 ? 2.432 -3.334 9.186 1.00 89.94 76 MET A CA 1
ATOM 571 C C . MET A 1 76 ? 3.924 -3.071 9.312 1.00 89.94 76 MET A C 1
ATOM 573 O O . MET A 1 76 ? 4.514 -2.443 8.434 1.00 89.94 76 MET A O 1
ATOM 577 N N . ARG A 1 77 ? 4.544 -3.630 10.346 1.00 87.00 77 ARG A N 1
ATOM 578 C CA . ARG A 1 77 ? 5.993 -3.795 10.444 1.00 87.00 77 ARG A CA 1
ATOM 579 C C . ARG A 1 77 ? 6.333 -5.211 9.993 1.00 87.00 77 ARG A C 1
ATOM 581 O O . ARG A 1 77 ? 5.878 -6.180 10.595 1.00 87.00 77 ARG A O 1
ATOM 588 N N . LYS A 1 78 ? 7.091 -5.338 8.907 1.00 84.50 78 LYS A N 1
ATOM 589 C CA . LYS A 1 78 ? 7.533 -6.617 8.343 1.00 84.50 78 LYS A CA 1
ATOM 590 C C . LYS A 1 78 ? 9.002 -6.852 8.665 1.00 84.50 78 LYS A C 1
ATOM 592 O O . LYS A 1 78 ? 9.840 -6.010 8.355 1.00 84.50 78 LYS A O 1
ATOM 597 N N . GLN A 1 79 ? 9.303 -8.006 9.243 1.00 80.69 79 GLN A N 1
ATOM 598 C CA . GLN A 1 79 ? 10.654 -8.480 9.516 1.00 80.69 79 GLN A CA 1
ATOM 599 C C . GLN A 1 79 ? 10.643 -10.016 9.482 1.00 80.69 79 GLN A C 1
ATOM 601 O O . GLN A 1 79 ? 10.243 -10.662 10.446 1.00 80.69 79 GLN A O 1
ATOM 606 N N . TYR A 1 80 ? 11.046 -10.618 8.357 1.00 72.12 80 TYR A N 1
ATOM 607 C CA . TYR A 1 80 ? 10.995 -12.080 8.191 1.00 72.12 80 TYR A CA 1
ATOM 608 C C . TYR A 1 80 ? 12.184 -12.801 8.832 1.00 72.12 80 TYR A C 1
ATOM 610 O O . TYR A 1 80 ? 12.119 -14.007 9.060 1.00 72.12 80 TYR A O 1
ATOM 618 N N . ARG A 1 81 ? 13.277 -12.081 9.103 1.00 69.75 81 ARG A N 1
ATOM 619 C CA . ARG A 1 81 ? 14.459 -12.589 9.806 1.00 69.75 81 ARG A CA 1
ATOM 620 C C . ARG A 1 81 ? 14.997 -11.533 10.763 1.00 69.75 81 ARG A C 1
ATOM 622 O O . ARG A 1 81 ? 14.869 -10.340 10.500 1.00 69.75 81 ARG A O 1
ATOM 629 N N . ALA A 1 82 ? 15.617 -11.972 11.855 1.00 67.06 82 ALA A N 1
ATOM 630 C CA . ALA A 1 82 ? 16.131 -11.078 12.895 1.00 67.06 82 ALA A CA 1
ATOM 631 C C . ALA A 1 82 ? 17.228 -10.117 12.395 1.00 67.06 82 ALA A C 1
ATOM 633 O O . ALA A 1 82 ? 17.380 -9.032 12.946 1.00 67.06 82 ALA A O 1
ATOM 634 N N . ASP A 1 83 ? 17.961 -10.498 11.347 1.00 67.81 83 ASP A N 1
ATOM 635 C CA . ASP A 1 83 ? 19.008 -9.700 10.699 1.00 67.81 83 ASP A CA 1
ATOM 636 C C . ASP A 1 83 ? 18.467 -8.711 9.653 1.00 67.81 83 ASP A C 1
ATOM 638 O O . ASP A 1 83 ? 19.210 -7.863 9.160 1.00 67.81 83 ASP A O 1
ATOM 642 N N . GLN A 1 84 ? 17.180 -8.796 9.306 1.00 68.00 84 GLN A N 1
ATOM 643 C CA . GLN A 1 84 ? 16.564 -7.871 8.367 1.00 68.00 84 GLN A CA 1
ATOM 644 C C . GLN A 1 84 ? 16.164 -6.575 9.058 1.00 68.00 84 GLN A C 1
ATOM 646 O O . GLN A 1 84 ? 15.538 -6.575 10.120 1.00 68.00 84 GLN A O 1
ATOM 651 N N . VAL A 1 85 ? 16.456 -5.471 8.377 1.00 72.81 85 VAL A N 1
ATOM 652 C CA . VAL A 1 85 ? 15.893 -4.161 8.683 1.00 72.81 85 VAL A CA 1
ATOM 653 C C . VAL A 1 85 ? 14.361 -4.246 8.641 1.00 72.81 85 VAL A C 1
ATOM 655 O O . VAL A 1 85 ? 13.806 -4.693 7.632 1.00 72.81 85 VAL A O 1
ATOM 658 N N . PRO A 1 86 ? 13.656 -3.816 9.700 1.00 75.94 86 PRO A N 1
ATOM 659 C CA . PRO A 1 86 ? 12.203 -3.791 9.691 1.00 75.94 86 PRO A CA 1
ATOM 660 C C . PRO A 1 86 ? 11.668 -2.816 8.642 1.00 75.94 86 PRO A C 1
ATOM 662 O O . PRO A 1 86 ? 12.134 -1.680 8.524 1.00 75.94 86 PRO A O 1
ATOM 665 N N . PHE A 1 87 ? 10.647 -3.264 7.918 1.00 79.44 87 PHE A N 1
ATOM 666 C CA . PHE A 1 87 ? 9.975 -2.484 6.888 1.00 79.44 87 PHE A CA 1
ATOM 667 C C . PHE A 1 87 ? 8.571 -2.094 7.330 1.00 79.44 87 PHE A C 1
ATOM 669 O O . PHE A 1 87 ? 7.742 -2.968 7.596 1.00 79.44 87 PHE A O 1
ATOM 676 N N . TYR A 1 88 ? 8.286 -0.797 7.382 1.00 83.69 88 TYR A N 1
ATOM 677 C CA . TYR A 1 88 ? 6.965 -0.284 7.724 1.00 83.69 88 TYR A CA 1
ATOM 678 C C . TYR A 1 88 ? 6.184 0.037 6.455 1.00 83.69 88 TYR A C 1
ATOM 680 O O . TYR A 1 88 ? 6.661 0.749 5.572 1.00 83.69 88 TYR A O 1
ATOM 688 N N . LYS A 1 89 ? 4.964 -0.487 6.360 1.00 88.12 89 LYS A N 1
ATOM 689 C CA . LYS A 1 89 ? 4.071 -0.213 5.235 1.00 88.12 89 LYS A CA 1
ATOM 690 C C . LYS A 1 89 ? 2.606 -0.314 5.621 1.00 88.12 89 LYS A C 1
ATOM 692 O O . LYS A 1 89 ? 2.249 -1.004 6.569 1.00 88.12 89 LYS A O 1
ATOM 697 N N . VAL A 1 90 ? 1.742 0.306 4.835 1.00 90.56 90 VAL A N 1
ATOM 698 C CA . VAL A 1 90 ? 0.299 0.033 4.878 1.00 90.56 90 VAL A CA 1
ATOM 699 C C . VAL A 1 90 ? -0.007 -1.385 4.354 1.00 90.56 90 VAL A C 1
ATOM 701 O O . VAL A 1 90 ? 0.725 -1.895 3.495 1.00 90.56 90 VAL A O 1
ATOM 704 N N . PRO A 1 91 ? -1.061 -2.062 4.847 1.00 92.81 91 PRO A N 1
ATOM 705 C CA . PRO A 1 91 ? -1.522 -3.325 4.277 1.00 92.81 91 PRO A CA 1
ATOM 706 C C . PRO A 1 91 ? -1.809 -3.254 2.778 1.00 92.81 91 PRO A C 1
ATOM 708 O O . PRO A 1 91 ? -2.289 -2.250 2.268 1.00 92.81 91 PRO A O 1
ATOM 711 N N . GLY A 1 92 ? -1.526 -4.335 2.051 1.00 89.81 92 GLY A N 1
ATOM 712 C CA . GLY A 1 92 ? -1.757 -4.375 0.611 1.00 89.81 92 GLY A CA 1
ATOM 713 C C . GLY A 1 92 ? -1.151 -5.589 -0.078 1.00 89.81 92 GLY A C 1
ATOM 714 O O . GLY A 1 92 ? -0.506 -6.438 0.550 1.00 89.81 92 GLY A O 1
ATOM 715 N N . GLY A 1 93 ? -1.340 -5.662 -1.390 1.00 84.62 93 GLY A N 1
ATOM 716 C CA . GLY A 1 93 ? -0.768 -6.713 -2.221 1.00 84.62 93 GLY A CA 1
ATOM 717 C C . GLY A 1 93 ? -1.226 -6.672 -3.674 1.00 84.62 93 GLY A C 1
ATOM 718 O O . GLY A 1 93 ? -1.929 -5.757 -4.098 1.00 84.62 93 GLY A O 1
ATOM 719 N N . TYR A 1 94 ? -0.785 -7.675 -4.432 1.00 78.56 94 TYR A N 1
ATOM 720 C CA . TYR A 1 94 ? -1.123 -7.832 -5.843 1.00 78.56 94 TYR A CA 1
ATOM 721 C C . TYR A 1 94 ? -2.563 -8.306 -6.037 1.00 78.56 94 TYR A C 1
ATOM 723 O O . TYR A 1 94 ? -3.060 -9.141 -5.280 1.00 78.56 94 TYR A O 1
ATOM 731 N N . ILE A 1 95 ? -3.178 -7.804 -7.099 1.00 76.81 95 ILE A N 1
ATOM 732 C CA . ILE A 1 95 ? -4.479 -8.209 -7.610 1.00 76.81 95 ILE A CA 1
ATOM 733 C C . ILE A 1 95 ? -4.243 -9.241 -8.710 1.00 76.81 95 ILE A C 1
ATOM 735 O O . ILE A 1 95 ? -3.577 -8.947 -9.703 1.00 76.81 95 ILE A O 1
ATOM 739 N N . LEU A 1 96 ? -4.736 -10.462 -8.507 1.00 74.69 96 LEU A N 1
ATOM 740 C CA . LEU A 1 96 ? -4.420 -11.613 -9.360 1.00 74.69 96 LEU A CA 1
ATOM 741 C C . LEU A 1 96 ? -5.638 -12.132 -10.134 1.00 74.69 96 LEU A C 1
ATOM 743 O O . LEU A 1 96 ? -5.477 -12.929 -11.053 1.00 74.69 96 LEU A O 1
ATOM 747 N N . SER A 1 97 ? -6.837 -11.696 -9.761 1.00 77.38 97 SER A N 1
ATOM 748 C CA . SER A 1 97 ? -8.113 -12.091 -10.347 1.00 77.38 97 SER A CA 1
ATOM 749 C C . SER A 1 97 ? -8.883 -10.890 -10.897 1.00 77.38 97 SER A C 1
ATOM 751 O O . SER A 1 97 ? -8.529 -9.731 -10.679 1.00 77.38 97 SER A O 1
ATOM 753 N N . GLU A 1 98 ? -9.990 -11.181 -11.578 1.00 77.62 98 GLU A N 1
ATOM 754 C CA . GLU A 1 98 ? -10.946 -10.179 -12.063 1.00 77.62 98 GLU A CA 1
ATOM 755 C C . GLU A 1 98 ? -11.753 -9.514 -10.936 1.00 77.62 98 GLU A C 1
ATOM 757 O O . GLU A 1 98 ? -12.516 -8.587 -11.199 1.00 77.62 98 GLU A O 1
ATOM 762 N N . ASN A 1 99 ? -11.580 -9.950 -9.680 1.00 76.94 99 ASN A N 1
ATOM 763 C CA . ASN A 1 99 ? -12.194 -9.333 -8.509 1.00 76.94 99 ASN A CA 1
ATOM 764 C C . ASN A 1 99 ? -11.121 -8.711 -7.585 1.00 76.94 99 ASN A C 1
ATOM 766 O O . ASN A 1 99 ? -10.674 -9.350 -6.623 1.00 76.94 99 ASN A O 1
ATOM 770 N N . PRO A 1 100 ? -10.710 -7.453 -7.851 1.00 76.62 100 PRO A N 1
ATOM 771 C CA . PRO A 1 100 ? -9.693 -6.755 -7.068 1.00 76.62 100 PRO A CA 1
ATOM 772 C C . PRO A 1 100 ? -10.017 -6.623 -5.584 1.00 76.62 100 PRO A C 1
ATOM 774 O O . PRO A 1 100 ? -9.130 -6.750 -4.743 1.00 76.62 100 PRO A O 1
ATOM 777 N N . ASP A 1 101 ? -11.286 -6.384 -5.260 1.00 77.56 101 ASP A N 1
ATOM 778 C CA . ASP A 1 101 ? -11.736 -6.211 -3.882 1.00 77.56 101 ASP A CA 1
ATOM 779 C C . ASP A 1 101 ? -11.577 -7.517 -3.086 1.00 77.56 101 ASP A C 1
ATOM 781 O O . ASP A 1 101 ? -11.002 -7.520 -1.994 1.00 77.56 101 ASP A O 1
ATOM 785 N N . PHE A 1 102 ? -11.969 -8.650 -3.679 1.00 82.38 102 PHE A N 1
ATOM 786 C CA . PHE A 1 102 ? -11.780 -9.965 -3.071 1.00 82.38 102 PHE A CA 1
ATOM 787 C C . PHE A 1 102 ? -10.301 -10.286 -2.824 1.00 82.38 102 PHE A C 1
ATOM 789 O O . PHE A 1 102 ? -9.938 -10.693 -1.717 1.00 82.38 102 PHE A O 1
ATOM 796 N N . ASP A 1 103 ? -9.431 -10.090 -3.820 1.00 79.75 103 ASP A N 1
ATOM 797 C CA . ASP A 1 103 ? -8.002 -10.384 -3.671 1.00 79.75 103 ASP A CA 1
ATOM 798 C C . ASP A 1 103 ? -7.333 -9.520 -2.610 1.00 79.75 103 ASP A C 1
ATOM 800 O O . ASP A 1 103 ? -6.560 -10.033 -1.795 1.00 79.75 103 ASP A O 1
ATOM 804 N N . LEU A 1 104 ? -7.656 -8.228 -2.590 1.00 84.75 104 LEU A N 1
ATOM 805 C CA . LEU A 1 104 ? -7.109 -7.284 -1.629 1.00 84.75 104 LEU A CA 1
ATOM 806 C C . LEU A 1 104 ? -7.511 -7.653 -0.200 1.00 84.75 104 LEU A C 1
ATOM 808 O O . LEU A 1 104 ? -6.647 -7.779 0.670 1.00 84.75 104 LEU A O 1
ATOM 812 N N . ARG A 1 105 ? -8.803 -7.910 0.037 1.00 88.94 105 ARG A N 1
ATOM 813 C CA . ARG A 1 105 ? -9.319 -8.326 1.352 1.00 88.94 105 ARG A CA 1
ATOM 814 C C . ARG A 1 105 ? -8.723 -9.649 1.798 1.00 88.94 105 ARG A C 1
ATOM 816 O O . ARG A 1 105 ? -8.243 -9.752 2.924 1.00 88.94 105 ARG A O 1
ATOM 823 N N . ARG A 1 106 ? -8.701 -10.646 0.908 1.00 90.31 106 ARG A N 1
ATOM 824 C CA . ARG A 1 106 ? -8.118 -11.966 1.178 1.00 90.31 106 ARG A CA 1
ATOM 825 C C . ARG A 1 106 ? -6.644 -11.846 1.545 1.00 90.31 106 ARG A C 1
ATOM 827 O O . ARG A 1 106 ? -6.190 -12.486 2.491 1.00 90.31 106 ARG A O 1
ATOM 834 N N . LYS A 1 107 ? -5.890 -11.029 0.807 1.00 89.00 107 LYS A N 1
ATOM 835 C CA . LYS A 1 107 ? -4.460 -10.830 1.041 1.00 89.00 107 LYS A CA 1
ATOM 836 C C . LYS A 1 107 ? -4.189 -10.101 2.354 1.00 89.00 107 LYS A C 1
ATOM 838 O O . LYS A 1 107 ? -3.294 -10.517 3.087 1.00 89.00 107 LYS A O 1
ATOM 843 N N . ILE A 1 108 ? -4.956 -9.057 2.660 1.00 92.88 108 ILE A N 1
ATOM 844 C CA . ILE A 1 108 ? -4.840 -8.331 3.927 1.00 92.88 108 ILE A CA 1
ATOM 845 C C . ILE A 1 108 ? -5.172 -9.269 5.084 1.00 92.88 108 ILE A C 1
ATOM 847 O O . ILE A 1 108 ? -4.321 -9.446 5.948 1.00 92.88 108 ILE A O 1
ATOM 851 N N . ALA A 1 109 ? -6.309 -9.967 5.047 1.00 94.12 109 ALA A N 1
ATOM 852 C CA . ALA A 1 109 ? -6.690 -10.921 6.086 1.00 94.12 109 ALA A CA 1
ATOM 853 C C . ALA A 1 109 ? -5.622 -12.002 6.317 1.00 94.12 109 ALA A C 1
ATOM 855 O O . ALA A 1 109 ? -5.301 -12.308 7.462 1.00 94.12 109 ALA A O 1
ATOM 856 N N . ALA A 1 110 ? -5.020 -12.534 5.249 1.00 92.19 110 ALA A N 1
ATOM 857 C CA . ALA A 1 110 ? -3.967 -13.542 5.354 1.00 92.19 110 ALA A CA 1
ATOM 858 C C . ALA A 1 110 ? -2.652 -13.016 5.962 1.00 92.19 110 ALA A C 1
ATOM 860 O O . ALA A 1 110 ? -1.940 -13.776 6.616 1.00 92.19 110 ALA A O 1
ATOM 861 N N . ASP A 1 111 ? -2.299 -11.748 5.733 1.00 91.56 111 ASP A N 1
ATOM 862 C CA . ASP A 1 111 ? -1.054 -11.168 6.252 1.00 91.56 111 ASP A CA 1
ATOM 863 C C . ASP A 1 111 ? -1.222 -10.589 7.664 1.00 91.56 111 ASP A C 1
ATOM 865 O O . ASP A 1 111 ? -0.334 -10.734 8.502 1.00 91.56 111 ASP A O 1
ATOM 869 N N . THR A 1 112 ? -2.336 -9.911 7.931 1.00 94.94 112 THR A N 1
ATOM 870 C CA . THR A 1 112 ? -2.538 -9.108 9.147 1.00 94.94 112 THR A CA 1
ATOM 871 C C . THR A 1 112 ? -3.514 -9.723 10.137 1.00 94.94 112 THR A C 1
ATOM 873 O O . THR A 1 112 ? -3.566 -9.282 11.284 1.00 94.94 112 THR A O 1
ATOM 876 N N . GLY A 1 113 ? -4.325 -10.689 9.703 1.00 95.50 113 GLY A N 1
ATOM 877 C CA . GLY A 1 113 ? -5.490 -11.135 10.458 1.00 95.50 113 GLY A CA 1
ATOM 878 C C . GLY A 1 113 ? -6.595 -10.078 10.563 1.00 95.50 113 GLY A C 1
ATOM 879 O O . GLY A 1 113 ? -7.479 -10.215 11.407 1.00 95.50 113 GLY A O 1
ATOM 880 N N . ILE A 1 114 ? -6.557 -9.020 9.740 1.00 96.38 114 ILE A N 1
ATOM 881 C CA . ILE A 1 114 ? -7.599 -7.988 9.665 1.00 96.38 114 ILE A CA 1
ATOM 882 C C . ILE A 1 114 ? -8.592 -8.342 8.563 1.00 96.38 114 ILE A C 1
ATOM 884 O O . ILE A 1 114 ? -8.229 -8.425 7.389 1.00 96.38 114 ILE A O 1
ATOM 888 N N . LEU A 1 115 ? -9.862 -8.472 8.933 1.00 95.50 115 LEU A N 1
ATOM 889 C CA . LEU A 1 115 ? -10.968 -8.523 7.993 1.00 95.50 115 LEU A CA 1
ATOM 890 C C . LEU A 1 115 ? -11.464 -7.101 7.723 1.00 95.50 115 LEU A C 1
ATOM 892 O O . LEU A 1 115 ? -11.975 -6.425 8.617 1.00 95.50 115 LEU A O 1
ATOM 896 N N . ILE A 1 116 ? -11.325 -6.649 6.478 1.00 91.56 116 ILE A N 1
ATOM 897 C CA . ILE A 1 116 ? -11.964 -5.417 6.008 1.00 91.56 116 ILE A CA 1
ATOM 898 C C . ILE A 1 116 ? -13.425 -5.745 5.693 1.00 91.56 116 ILE A C 1
ATOM 900 O O . ILE A 1 116 ? -13.695 -6.673 4.927 1.00 91.56 116 ILE A O 1
ATOM 904 N N . LYS A 1 117 ? -14.348 -4.984 6.285 1.00 87.62 117 LYS A N 1
ATOM 905 C CA . LYS A 1 117 ? -15.799 -5.075 6.058 1.00 87.62 117 LYS A CA 1
ATOM 906 C C . LYS A 1 117 ? -16.220 -4.175 4.899 1.00 87.62 117 LYS A C 1
ATOM 908 O O . LYS A 1 117 ? -15.375 -3.616 4.214 1.00 87.62 117 LYS A O 1
ATOM 913 N N . ASP A 1 118 ? -17.511 -4.041 4.668 1.00 76.19 118 ASP A N 1
ATOM 914 C CA . ASP A 1 118 ? -18.128 -3.569 3.425 1.00 76.19 118 ASP A CA 1
ATOM 915 C C . ASP A 1 118 ? -17.504 -2.309 2.796 1.00 76.19 118 ASP A C 1
ATOM 917 O O . ASP A 1 118 ? -17.322 -2.264 1.579 1.00 76.19 118 ASP A O 1
ATOM 921 N N . THR A 1 119 ? -17.069 -1.326 3.586 1.00 78.06 119 THR A N 1
ATOM 922 C CA . THR A 1 119 ? -16.609 -0.039 3.050 1.00 78.06 119 THR A CA 1
ATOM 923 C C . THR A 1 119 ? -15.094 0.031 2.836 1.00 78.06 119 THR A C 1
ATOM 925 O O . THR A 1 119 ? -14.312 0.019 3.790 1.00 78.06 119 THR A O 1
ATOM 928 N N . VAL A 1 120 ? -14.688 0.233 1.579 1.00 84.38 120 VAL A N 1
ATOM 929 C CA . VAL A 1 120 ? -13.373 0.774 1.196 1.00 84.38 120 VAL A CA 1
ATOM 930 C C . VAL A 1 120 ? -13.559 2.081 0.426 1.00 84.38 120 VAL A C 1
ATOM 932 O O . VAL A 1 120 ? -14.450 2.205 -0.410 1.00 84.38 120 VAL A O 1
ATOM 935 N N . ILE A 1 121 ? -12.722 3.072 0.712 1.00 85.62 121 ILE A N 1
ATOM 936 C CA . ILE A 1 121 ? -12.783 4.412 0.123 1.00 85.62 121 ILE A CA 1
ATOM 937 C C . ILE A 1 121 ? -11.584 4.583 -0.798 1.00 85.62 121 ILE A C 1
ATOM 939 O O . ILE A 1 121 ? -10.447 4.542 -0.336 1.00 85.62 121 ILE A O 1
ATOM 943 N N . TYR A 1 122 ? -11.821 4.806 -2.088 1.00 86.06 122 TYR A N 1
ATOM 944 C CA . TYR A 1 122 ? -10.748 5.029 -3.055 1.00 86.06 122 TYR A CA 1
ATOM 945 C C . TYR A 1 122 ? -10.144 6.434 -2.921 1.00 86.06 122 TYR A C 1
ATOM 947 O O . TYR A 1 122 ? -10.833 7.446 -3.075 1.00 86.06 122 TYR A O 1
ATOM 955 N N . LEU A 1 123 ? -8.835 6.501 -2.676 1.00 79.81 123 LEU A N 1
ATOM 956 C CA . LEU A 1 123 ? -8.062 7.740 -2.522 1.00 79.81 123 LEU A CA 1
ATOM 957 C C . LEU A 1 123 ? -7.323 8.145 -3.811 1.00 79.81 123 LEU A C 1
ATOM 959 O O . LEU A 1 123 ? -6.761 9.238 -3.900 1.00 79.81 123 LEU A O 1
ATO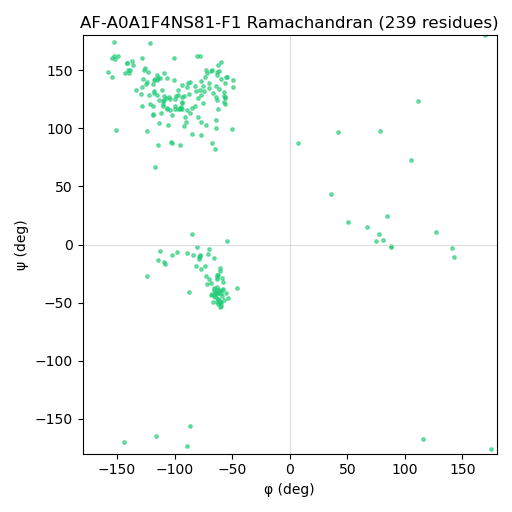M 963 N N . GLY A 1 124 ? -7.354 7.292 -4.835 1.00 80.50 124 GLY A N 1
ATOM 964 C CA . GLY A 1 124 ? -6.643 7.477 -6.096 1.00 80.50 124 GLY A CA 1
ATOM 965 C C . GLY A 1 124 ? -5.577 6.406 -6.305 1.00 80.50 124 GLY A C 1
ATOM 966 O O . GLY A 1 124 ? -5.536 5.404 -5.597 1.00 80.50 124 GLY A O 1
ATOM 967 N N . SER A 1 125 ? -4.698 6.627 -7.274 1.00 81.69 125 SER A N 1
ATOM 968 C CA . SER A 1 125 ? -3.577 5.736 -7.556 1.00 81.69 125 SER A CA 1
ATOM 969 C C . SER A 1 125 ? -2.258 6.498 -7.614 1.00 81.69 125 SER A C 1
ATOM 971 O O . SER A 1 125 ? -2.245 7.720 -7.808 1.00 81.69 125 SER A O 1
ATOM 973 N N . THR A 1 126 ? -1.152 5.773 -7.463 1.00 73.69 126 THR A N 1
ATOM 974 C CA . THR A 1 126 ? 0.209 6.308 -7.604 1.00 73.69 126 THR A CA 1
ATOM 975 C C . THR A 1 126 ? 1.130 5.306 -8.296 1.00 73.69 126 THR A C 1
ATOM 977 O O . THR A 1 126 ? 0.870 4.104 -8.271 1.00 73.69 126 THR A O 1
ATOM 980 N N . ALA A 1 127 ? 2.203 5.782 -8.921 1.00 69.00 127 ALA A N 1
ATOM 981 C CA . ALA A 1 127 ? 3.259 4.905 -9.413 1.00 69.00 127 ALA A CA 1
ATOM 982 C C . ALA A 1 127 ? 4.132 4.459 -8.230 1.00 69.00 127 ALA A C 1
ATOM 984 O O . ALA A 1 127 ? 4.595 5.289 -7.452 1.00 69.00 127 ALA A O 1
ATOM 985 N N . GLY A 1 128 ? 4.360 3.150 -8.086 1.00 62.50 128 GLY A N 1
ATOM 986 C CA . GLY A 1 128 ? 5.241 2.629 -7.033 1.00 62.50 128 GLY A CA 1
ATOM 987 C C . GLY A 1 128 ? 6.727 2.892 -7.294 1.00 62.50 128 GLY A C 1
ATOM 988 O O . GLY A 1 128 ? 7.515 2.984 -6.357 1.00 62.50 128 GLY A O 1
ATOM 989 N N . HIS A 1 129 ? 7.102 3.022 -8.568 1.00 66.12 129 HIS A N 1
ATOM 990 C CA . HIS A 1 129 ? 8.461 3.282 -9.034 1.00 66.12 129 HIS A CA 1
ATOM 991 C C . HIS A 1 129 ? 8.391 3.976 -10.405 1.00 66.12 129 HIS A C 1
ATOM 993 O O . HIS A 1 129 ? 7.517 3.608 -11.191 1.00 66.12 129 HIS A O 1
ATOM 999 N N . PRO A 1 130 ? 9.289 4.920 -10.743 1.00 59.56 130 PRO A N 1
ATOM 1000 C CA . PRO A 1 130 ? 9.286 5.583 -12.054 1.00 59.56 130 PRO A CA 1
ATOM 1001 C C . PRO A 1 130 ? 9.446 4.612 -13.235 1.00 59.56 130 PRO A C 1
ATOM 1003 O O . PRO A 1 130 ? 8.932 4.867 -14.318 1.00 59.56 130 PRO A O 1
ATOM 1006 N N . GLU A 1 131 ? 10.129 3.486 -13.018 1.00 58.91 131 GLU A N 1
ATOM 1007 C CA . GLU A 1 131 ? 10.334 2.441 -14.036 1.00 58.91 131 GLU A CA 1
ATOM 1008 C C . GLU A 1 131 ? 9.223 1.379 -14.061 1.00 58.91 131 GLU A C 1
ATOM 1010 O O . GLU A 1 131 ? 9.210 0.532 -14.950 1.00 58.91 131 GLU A O 1
ATOM 1015 N N . ILE A 1 132 ? 8.288 1.405 -13.100 1.00 63.44 132 ILE A N 1
ATOM 1016 C CA . ILE A 1 132 ? 7.144 0.489 -13.069 1.00 63.44 132 ILE A CA 1
ATOM 1017 C C . ILE A 1 132 ? 5.914 1.228 -13.566 1.00 63.44 132 ILE A C 1
ATOM 1019 O O . ILE A 1 132 ? 5.355 2.086 -12.889 1.00 63.44 132 ILE A O 1
ATOM 1023 N N . VAL A 1 133 ? 5.446 0.827 -14.743 1.00 60.72 133 VAL A N 1
ATOM 1024 C CA . VAL A 1 133 ? 4.333 1.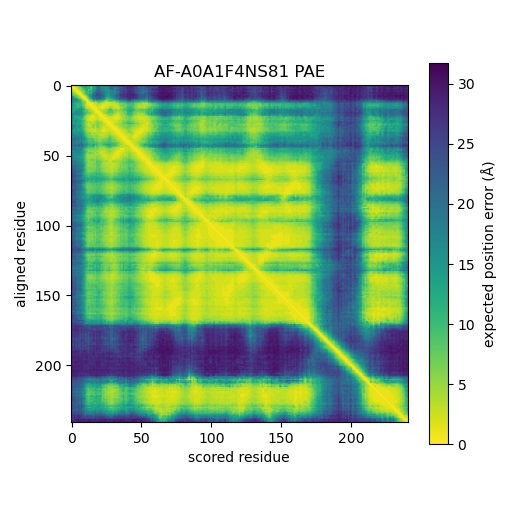499 -15.430 1.00 60.72 133 VAL A CA 1
ATOM 1025 C C . VAL A 1 133 ? 2.978 1.210 -14.770 1.00 60.72 133 VAL A C 1
ATOM 1027 O O . VAL A 1 133 ? 2.001 1.919 -14.996 1.00 60.72 133 VAL A O 1
ATOM 1030 N N . THR A 1 134 ? 2.886 0.160 -13.950 1.00 66.06 134 THR A N 1
ATOM 1031 C CA . THR A 1 134 ? 1.611 -0.272 -13.363 1.00 66.06 134 THR A CA 1
ATOM 1032 C C . THR A 1 134 ? 1.297 0.514 -12.086 1.00 66.06 134 THR A C 1
ATOM 1034 O O . THR A 1 134 ? 2.047 0.411 -11.112 1.00 66.06 134 THR A O 1
ATOM 1037 N N . PRO A 1 135 ? 0.198 1.291 -12.055 1.00 70.25 135 PRO A N 1
ATOM 1038 C CA . PRO A 1 135 ? -0.160 2.078 -10.887 1.00 70.25 135 PRO A CA 1
ATOM 1039 C C . PRO A 1 135 ? -0.677 1.194 -9.745 1.00 70.25 135 PRO A C 1
ATOM 1041 O O . PRO A 1 135 ? -1.298 0.151 -9.958 1.00 70.25 135 PRO A O 1
ATOM 1044 N N . ILE A 1 136 ? -0.452 1.661 -8.521 1.00 76.31 136 ILE A N 1
ATOM 1045 C CA . ILE A 1 136 ? -0.930 1.062 -7.277 1.00 76.31 136 ILE A CA 1
ATOM 1046 C C . ILE A 1 136 ? -2.178 1.825 -6.828 1.00 76.31 136 ILE A C 1
ATOM 1048 O O . ILE A 1 136 ? -2.139 3.050 -6.695 1.00 76.31 136 ILE A O 1
ATOM 1052 N N . GLY A 1 137 ? -3.284 1.115 -6.606 1.00 79.50 137 GLY A N 1
ATOM 1053 C CA . GLY A 1 137 ? -4.518 1.692 -6.066 1.00 79.50 137 GLY A CA 1
ATOM 1054 C C . GLY A 1 137 ? -4.409 1.956 -4.563 1.00 79.50 137 GLY A C 1
ATOM 1055 O O . GLY A 1 137 ? -3.907 1.114 -3.826 1.00 79.50 137 GLY A O 1
ATOM 1056 N N . LEU A 1 138 ? -4.882 3.111 -4.102 1.00 84.00 138 LEU A N 1
ATOM 1057 C CA . LEU A 1 138 ? -4.789 3.548 -2.708 1.00 84.00 138 LEU A CA 1
ATOM 1058 C C . LEU A 1 138 ? -6.188 3.651 -2.100 1.00 84.00 138 LEU A C 1
ATOM 1060 O O . LEU A 1 138 ? -7.066 4.312 -2.662 1.00 84.00 138 LEU A O 1
ATOM 1064 N N . PHE A 1 139 ? -6.391 3.026 -0.943 1.00 87.81 139 PHE A N 1
ATOM 1065 C CA . PHE A 1 139 ? -7.695 2.948 -0.291 1.00 87.81 139 PHE A CA 1
ATOM 1066 C C . PHE A 1 139 ? -7.614 3.207 1.218 1.00 87.81 139 PHE A C 1
ATOM 1068 O O . PHE A 1 139 ? -6.607 2.929 1.865 1.00 87.81 139 PHE A O 1
ATOM 1075 N N . ALA A 1 140 ? -8.710 3.676 1.804 1.00 91.44 140 ALA A N 1
ATOM 1076 C CA . ALA A 1 140 ? -8.926 3.677 3.249 1.00 91.44 140 ALA A CA 1
ATOM 1077 C C . ALA A 1 140 ? -10.064 2.718 3.619 1.00 91.44 140 ALA A C 1
ATOM 1079 O O . ALA A 1 140 ? -11.049 2.617 2.892 1.00 91.44 140 ALA A O 1
ATOM 1080 N N . ALA A 1 141 ? -9.947 2.029 4.751 1.00 93.25 141 ALA A N 1
ATOM 1081 C CA . ALA A 1 141 ? -10.952 1.100 5.260 1.00 93.25 141 ALA A CA 1
ATOM 1082 C C . ALA A 1 141 ? -11.374 1.509 6.681 1.00 93.25 141 ALA A C 1
ATOM 1084 O O . ALA A 1 141 ? -10.676 1.169 7.637 1.00 93.25 141 ALA A O 1
ATOM 1085 N N . PRO A 1 142 ? -12.494 2.235 6.852 1.00 90.75 142 PRO A N 1
ATOM 1086 C CA . PRO A 1 142 ? -12.973 2.666 8.169 1.00 90.75 142 PRO A CA 1
ATOM 1087 C C . PRO A 1 142 ? -13.661 1.547 8.957 1.00 90.75 142 PRO A C 1
ATOM 1089 O O . PRO A 1 142 ? -13.765 1.612 10.177 1.00 90.75 142 PRO A O 1
ATOM 1092 N N . THR A 1 143 ? -14.135 0.507 8.270 1.00 91.12 143 THR A N 1
ATOM 1093 C CA . THR A 1 143 ? -14.842 -0.621 8.879 1.00 91.12 143 THR A CA 1
ATOM 1094 C C . THR A 1 143 ? -14.016 -1.888 8.740 1.00 91.12 143 THR A C 1
ATOM 1096 O O . THR A 1 143 ? -13.938 -2.481 7.663 1.00 91.12 143 THR A O 1
ATOM 1099 N N . TRP A 1 144 ? -13.398 -2.318 9.833 1.00 94.50 144 TRP A N 1
ATOM 1100 C CA . TRP A 1 144 ? -12.565 -3.515 9.868 1.00 94.50 144 TRP A CA 1
ATOM 1101 C C . TRP A 1 144 ? -12.554 -4.130 11.267 1.00 94.50 144 TRP A C 1
ATOM 1103 O O . TRP A 1 144 ? -12.912 -3.487 12.254 1.00 94.50 144 TRP A O 1
ATOM 1113 N N . GLU A 1 145 ? -12.141 -5.388 11.351 1.00 94.81 145 GLU A N 1
ATOM 1114 C CA . GLU A 1 145 ? -11.995 -6.113 12.609 1.00 94.81 145 GLU A CA 1
ATOM 1115 C C . GLU A 1 145 ? -10.774 -7.031 12.577 1.00 94.81 145 GLU A C 1
ATOM 1117 O O . GLU A 1 145 ? -10.400 -7.560 11.531 1.00 94.81 145 GLU A O 1
ATOM 1122 N N . LYS A 1 146 ? -10.129 -7.217 13.729 1.00 95.50 146 LYS A N 1
ATOM 1123 C CA . LYS A 1 146 ? -9.044 -8.188 13.872 1.00 95.50 146 LYS A CA 1
ATOM 1124 C C . LYS A 1 146 ? -9.654 -9.546 14.211 1.00 95.50 146 LYS A C 1
ATOM 1126 O O . LYS A 1 146 ? -10.214 -9.706 15.290 1.00 95.50 146 LYS A O 1
ATOM 1131 N N . VAL A 1 147 ? -9.539 -10.500 13.294 1.00 96.56 147 VAL A N 1
ATOM 1132 C CA . VAL A 1 147 ? -10.143 -11.843 13.392 1.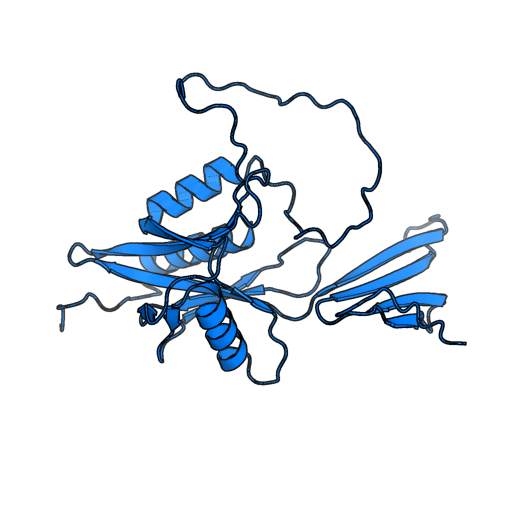00 96.56 147 VAL A CA 1
ATOM 1133 C C . VAL A 1 147 ? -9.116 -12.946 13.632 1.00 96.56 147 VAL A C 1
ATOM 1135 O O . VAL A 1 147 ? -9.478 -14.056 14.005 1.00 96.56 147 VAL A O 1
ATOM 1138 N N . ALA A 1 148 ? -7.834 -12.652 13.419 1.00 96.06 148 ALA A N 1
ATOM 1139 C CA . ALA A 1 148 ? -6.741 -13.601 13.576 1.00 96.06 148 ALA A CA 1
ATOM 1140 C C . ALA A 1 148 ? -5.447 -12.888 14.014 1.00 96.06 148 ALA A C 1
ATOM 1142 O O . ALA A 1 148 ? -5.335 -11.660 13.895 1.00 96.06 148 ALA A O 1
ATOM 1143 N N . PRO A 1 149 ? -4.454 -13.624 14.544 1.00 95.94 149 PRO A N 1
ATOM 1144 C CA . PRO A 1 149 ? -3.106 -13.090 14.681 1.00 95.94 149 PRO A CA 1
ATOM 1145 C C . PRO A 1 149 ? -2.500 -12.776 13.297 1.00 95.94 149 PRO A C 1
ATOM 1147 O O . PRO A 1 149 ? -2.812 -13.471 12.326 1.00 95.94 149 PRO A O 1
ATOM 1150 N N . PRO A 1 150 ? -1.623 -11.760 13.191 1.00 94.19 150 PRO A N 1
ATOM 1151 C CA . PRO A 1 150 ? -0.834 -11.536 11.985 1.00 94.19 150 PRO A CA 1
ATOM 1152 C C . PRO A 1 150 ? 0.044 -12.745 11.659 1.00 94.19 150 PRO A C 1
ATOM 1154 O O . PRO A 1 150 ? 0.398 -13.537 12.536 1.00 94.19 150 PRO A O 1
ATOM 1157 N N . ARG A 1 151 ? 0.434 -12.865 10.391 1.00 92.00 151 ARG A N 1
ATOM 1158 C CA . ARG A 1 151 ? 1.393 -13.879 9.951 1.00 92.00 151 ARG A CA 1
ATOM 1159 C C . ARG A 1 151 ? 2.743 -13.685 10.653 1.00 92.00 151 ARG A C 1
ATOM 1161 O O . ARG A 1 151 ? 3.150 -12.562 10.927 1.00 92.00 151 ARG A O 1
ATOM 1168 N N . GLU A 1 152 ? 3.473 -14.777 10.873 1.00 89.06 152 GLU A N 1
ATOM 1169 C CA . GLU A 1 152 ? 4.848 -14.733 11.384 1.00 89.06 152 GLU A CA 1
ATOM 1170 C C . GLU A 1 152 ? 5.730 -13.736 10.604 1.00 89.06 152 GLU A C 1
ATOM 1172 O O . GLU A 1 152 ? 5.689 -13.674 9.368 1.00 89.06 152 GLU A O 1
ATOM 1177 N N . GLY A 1 153 ? 6.509 -12.938 11.342 1.00 86.62 153 GLY A N 1
ATOM 1178 C CA . GLY A 1 153 ? 7.330 -11.854 10.796 1.00 86.62 153 GLY A CA 1
ATOM 1179 C C . GLY A 1 153 ? 6.550 -10.582 10.446 1.00 86.62 153 GLY A C 1
ATOM 1180 O O . GLY A 1 153 ? 7.101 -9.687 9.804 1.00 86.62 153 GLY A O 1
ATOM 1181 N N . ILE A 1 154 ? 5.272 -10.492 10.827 1.00 89.38 154 ILE A N 1
ATOM 1182 C CA . ILE A 1 154 ? 4.436 -9.302 10.662 1.00 89.38 154 ILE A CA 1
ATOM 1183 C C . ILE A 1 154 ? 3.906 -8.864 12.024 1.00 89.38 154 ILE A C 1
ATOM 1185 O O . ILE A 1 154 ? 3.277 -9.632 12.746 1.00 89.38 154 ILE A O 1
ATOM 1189 N N . GLU A 1 155 ? 4.097 -7.590 12.338 1.00 90.94 155 GLU A N 1
ATOM 1190 C CA . GLU A 1 155 ? 3.524 -6.930 13.504 1.00 90.94 155 GLU A CA 1
ATOM 1191 C C . GLU A 1 155 ? 2.590 -5.807 13.053 1.00 90.94 155 GLU A C 1
ATOM 1193 O O . GLU A 1 155 ? 2.857 -5.108 12.072 1.00 90.94 155 GLU A O 1
ATOM 1198 N N . LEU A 1 156 ? 1.479 -5.636 13.770 1.00 92.81 156 LEU A N 1
ATOM 1199 C CA . LEU A 1 156 ? 0.564 -4.521 13.549 1.00 92.81 156 LEU A CA 1
ATOM 1200 C C . LEU A 1 156 ? 0.942 -3.361 14.452 1.00 92.81 156 LEU A C 1
ATOM 1202 O O . LEU A 1 156 ? 1.044 -3.530 15.666 1.00 92.81 156 LEU A O 1
ATOM 1206 N N . VAL A 1 157 ? 1.110 -2.188 13.852 1.00 91.25 157 VAL A N 1
ATOM 1207 C CA . VAL A 1 157 ? 1.469 -0.965 14.562 1.00 91.25 157 VAL A CA 1
ATOM 1208 C C . VAL A 1 157 ? 0.360 0.051 14.367 1.00 91.25 157 VAL A C 1
ATOM 1210 O O . VAL A 1 157 ? 0.038 0.435 13.246 1.00 91.25 157 VAL A O 1
ATOM 1213 N N . HIS A 1 158 ? -0.232 0.460 15.477 1.00 92.75 158 HIS A N 1
ATOM 1214 C CA . HIS A 1 158 ? -1.289 1.455 15.521 1.00 92.75 158 HIS A CA 1
ATOM 1215 C C . HIS A 1 158 ? -0.656 2.817 15.773 1.00 92.75 158 HIS A C 1
ATOM 1217 O O . HIS A 1 158 ? 0.136 2.966 16.704 1.00 92.75 158 HIS A O 1
ATOM 1223 N N . MET A 1 159 ? -0.960 3.796 14.927 1.00 89.88 159 MET A N 1
ATOM 1224 C CA . MET A 1 159 ? -0.412 5.145 15.050 1.00 89.88 159 MET A CA 1
ATOM 1225 C C . MET A 1 159 ? -1.485 6.178 14.749 1.00 89.88 159 MET A C 1
ATOM 1227 O O . MET A 1 159 ? -2.317 5.972 13.870 1.00 89.88 159 MET A O 1
ATOM 1231 N N . ARG A 1 160 ? -1.420 7.334 15.412 1.00 91.88 160 ARG A N 1
ATOM 1232 C CA . ARG A 1 160 ? -2.164 8.511 14.948 1.00 91.88 160 ARG A CA 1
ATOM 1233 C C . ARG A 1 160 ? -1.704 8.874 13.539 1.00 91.88 160 ARG A C 1
ATOM 1235 O O . ARG A 1 160 ? -0.510 8.780 13.251 1.00 91.88 160 ARG A O 1
ATOM 1242 N N . LEU A 1 161 ? -2.626 9.311 12.687 1.00 91.44 161 LEU A N 1
ATOM 1243 C CA . LEU A 1 161 ? -2.354 9.658 11.292 1.00 91.44 161 LEU A CA 1
ATOM 1244 C C . LEU A 1 161 ? -1.212 10.675 11.172 1.00 91.44 161 LEU A C 1
ATOM 1246 O O . LEU A 1 161 ? -0.285 10.456 10.400 1.00 91.44 161 LEU A O 1
ATOM 1250 N N . GLU A 1 162 ? -1.225 11.730 11.989 1.00 87.50 162 GLU A N 1
ATOM 1251 C CA . GLU A 1 162 ? -0.156 12.737 12.004 1.00 87.50 162 GLU A CA 1
ATOM 1252 C C . GLU A 1 162 ? 1.199 12.136 12.394 1.00 87.50 162 GLU A C 1
ATOM 1254 O O . GLU A 1 162 ? 2.215 12.407 11.759 1.00 87.50 162 GLU A O 1
ATOM 1259 N N . THR A 1 163 ? 1.215 11.252 13.397 1.00 86.44 163 THR A N 1
ATOM 1260 C CA . THR A 1 163 ? 2.436 10.553 13.823 1.00 86.44 163 THR A CA 1
ATOM 1261 C C . THR A 1 163 ? 2.955 9.624 12.727 1.00 86.44 163 THR A C 1
ATOM 1263 O O . THR A 1 163 ? 4.158 9.585 12.485 1.00 86.44 163 THR A O 1
ATOM 1266 N N . ALA A 1 164 ? 2.066 8.912 12.031 1.00 85.94 164 ALA A N 1
ATOM 1267 C CA . ALA A 1 164 ? 2.433 8.074 10.897 1.00 85.94 164 ALA A CA 1
ATOM 1268 C C . ALA A 1 164 ? 2.999 8.914 9.739 1.00 85.94 164 ALA A C 1
ATOM 1270 O O . ALA A 1 164 ? 4.009 8.535 9.156 1.00 85.94 164 ALA A O 1
ATOM 1271 N N . LEU A 1 165 ? 2.413 10.076 9.440 1.00 84.19 165 LEU A N 1
ATOM 1272 C CA . LEU A 1 165 ? 2.930 10.994 8.421 1.00 84.19 165 LEU A CA 1
ATOM 1273 C C . LEU A 1 165 ? 4.330 11.500 8.763 1.00 84.19 165 LEU A C 1
ATOM 1275 O O . LEU A 1 165 ? 5.225 11.386 7.930 1.00 84.19 165 LEU A O 1
ATOM 1279 N N . SER A 1 166 ? 4.545 11.987 9.989 1.00 80.06 166 SER A N 1
ATOM 1280 C CA . SER A 1 166 ? 5.876 12.413 10.437 1.00 80.06 166 SER A CA 1
ATOM 1281 C C . SER A 1 166 ? 6.881 11.263 10.422 1.00 80.06 166 SER A C 1
ATOM 1283 O O . SER A 1 166 ? 8.025 11.455 10.021 1.00 80.06 166 SER A O 1
ATOM 1285 N N . PHE A 1 167 ? 6.459 10.057 10.815 1.00 79.44 167 PHE A N 1
ATOM 1286 C CA . PHE A 1 167 ? 7.302 8.867 10.759 1.00 79.44 167 PHE A CA 1
ATOM 1287 C C . PHE A 1 167 ? 7.734 8.562 9.320 1.00 79.44 167 PHE A C 1
ATOM 1289 O O . PHE A 1 167 ? 8.924 8.398 9.068 1.00 79.44 167 PHE A O 1
ATOM 1296 N N . PHE A 1 168 ? 6.808 8.529 8.361 1.00 75.69 168 PHE A N 1
ATOM 1297 C CA . PHE A 1 168 ? 7.161 8.279 6.964 1.00 75.69 168 PHE A CA 1
ATOM 1298 C C . PHE A 1 168 ? 8.006 9.406 6.365 1.00 75.69 168 PHE A C 1
ATOM 1300 O O . PHE A 1 168 ? 8.954 9.099 5.657 1.00 75.69 168 PHE A O 1
ATOM 1307 N N . ASP A 1 169 ? 7.724 10.673 6.670 1.00 72.25 169 ASP A N 1
ATOM 1308 C CA . ASP A 1 169 ? 8.486 11.826 6.166 1.00 72.25 169 ASP A CA 1
ATOM 1309 C C . ASP A 1 169 ? 9.954 11.789 6.630 1.00 72.25 169 ASP A C 1
ATOM 1311 O O . ASP A 1 169 ? 10.882 11.856 5.824 1.00 72.25 169 ASP A O 1
ATOM 1315 N N . GLN A 1 170 ? 10.179 11.534 7.923 1.00 67.38 170 GLN A N 1
ATOM 1316 C CA . GLN A 1 170 ? 11.523 11.415 8.501 1.00 67.38 170 GLN A CA 1
ATOM 1317 C C . GLN A 1 170 ? 12.327 10.244 7.917 1.00 67.38 170 GLN A C 1
ATOM 1319 O O . GLN A 1 170 ? 13.553 10.312 7.839 1.00 67.38 170 GLN A O 1
ATOM 1324 N N . HIS A 1 171 ? 11.648 9.173 7.498 1.00 62.53 171 HIS A N 1
ATOM 1325 C CA . HIS A 1 171 ? 12.286 7.955 6.992 1.00 62.53 171 HIS A CA 1
ATOM 1326 C C . HIS A 1 171 ? 12.257 7.843 5.457 1.00 62.53 171 HIS A C 1
ATOM 1328 O O . HIS A 1 171 ? 12.952 6.999 4.888 1.00 62.53 171 HIS A O 1
ATOM 1334 N N . ALA A 1 172 ? 11.531 8.725 4.762 1.00 55.75 172 ALA A N 1
ATOM 1335 C CA . ALA A 1 172 ? 11.530 8.824 3.304 1.00 55.75 172 ALA A CA 1
ATOM 1336 C C . ALA A 1 172 ? 12.919 9.204 2.765 1.00 55.75 172 ALA A C 1
ATOM 1338 O O . ALA A 1 172 ? 13.297 8.775 1.676 1.00 55.75 172 ALA A O 1
ATOM 1339 N N . LEU A 1 173 ? 13.720 9.917 3.567 1.00 39.66 173 LEU A N 1
ATOM 1340 C CA . LEU A 1 173 ? 15.085 10.340 3.234 1.00 39.66 173 LEU A CA 1
ATOM 1341 C C . LEU A 1 173 ? 16.119 9.192 3.208 1.00 39.66 173 LEU A C 1
ATOM 1343 O O . LEU A 1 173 ? 17.242 9.408 2.759 1.00 39.66 173 LEU A O 1
ATOM 1347 N N . GLY A 1 174 ? 15.758 7.975 3.643 1.00 40.56 174 GLY A N 1
ATOM 1348 C CA . GLY A 1 174 ? 16.617 6.778 3.589 1.00 40.56 174 GLY A CA 1
ATOM 1349 C C . GLY A 1 174 ? 16.148 5.683 2.619 1.00 40.56 174 GLY A C 1
ATOM 1350 O O . GLY A 1 174 ? 16.848 4.691 2.424 1.00 40.56 174 GLY A O 1
ATOM 1351 N N . SER A 1 175 ? 14.973 5.838 2.004 1.00 36.88 175 SER A N 1
ATOM 1352 C CA . SER A 1 175 ? 14.378 4.850 1.100 1.00 36.88 175 SER A CA 1
ATOM 1353 C C . SER A 1 175 ? 14.724 5.190 -0.351 1.00 36.88 175 SER A C 1
ATOM 1355 O O . SER A 1 175 ? 13.937 5.806 -1.072 1.00 36.88 175 SER A O 1
ATOM 1357 N N . THR A 1 176 ? 15.882 4.733 -0.827 1.00 38.78 176 THR A N 1
ATOM 1358 C CA . THR A 1 176 ? 16.047 4.491 -2.265 1.00 38.78 176 THR A CA 1
ATOM 1359 C C . THR A 1 176 ? 15.074 3.372 -2.619 1.00 38.78 176 THR A C 1
ATOM 1361 O O . THR A 1 176 ? 15.306 2.225 -2.261 1.00 38.78 176 THR A O 1
ATOM 1364 N N . TYR A 1 177 ? 13.929 3.758 -3.184 1.00 38.84 177 TYR A N 1
ATOM 1365 C CA . TYR A 1 177 ? 12.847 2.929 -3.708 1.00 38.84 177 TYR A CA 1
ATOM 1366 C C . TYR A 1 177 ? 12.983 1.425 -3.428 1.00 38.84 177 TYR A C 1
ATOM 1368 O O . TYR A 1 177 ? 13.532 0.675 -4.235 1.00 38.84 177 TYR A O 1
ATOM 1376 N N . GLY A 1 178 ? 12.489 0.992 -2.266 1.00 33.09 178 GLY A N 1
ATOM 1377 C CA . GLY A 1 178 ? 12.494 -0.410 -1.862 1.00 33.09 178 GLY A CA 1
ATOM 1378 C C . GLY A 1 178 ? 11.614 -1.261 -2.776 1.00 33.09 178 GLY A C 1
ATOM 1379 O O . GLY A 1 178 ? 10.470 -1.571 -2.442 1.00 33.09 178 GLY A O 1
ATOM 1380 N N . LEU A 1 179 ? 12.148 -1.663 -3.928 1.00 31.55 179 LEU A N 1
ATOM 1381 C CA . LEU A 1 179 ? 11.721 -2.879 -4.597 1.00 31.55 179 LEU A CA 1
ATOM 1382 C C . LEU A 1 179 ? 11.915 -4.019 -3.588 1.00 31.55 179 LEU A C 1
ATOM 1384 O O . LEU A 1 179 ? 13.009 -4.151 -3.034 1.00 31.55 179 LEU A O 1
ATOM 1388 N N . PRO A 1 180 ? 10.899 -4.855 -3.324 1.00 32.06 180 PRO A N 1
ATOM 1389 C CA . PRO A 1 180 ? 11.114 -6.086 -2.589 1.00 32.06 180 PRO A CA 1
ATOM 1390 C C . PRO A 1 180 ? 11.966 -7.009 -3.456 1.00 32.06 180 PRO A C 1
ATOM 1392 O O . PRO A 1 180 ? 11.400 -7.768 -4.223 1.00 32.06 180 PRO A O 1
ATOM 1395 N N . ASP A 1 181 ? 13.292 -6.899 -3.377 1.00 30.25 181 ASP A N 1
ATOM 1396 C CA . ASP A 1 181 ? 14.285 -7.909 -3.773 1.00 30.25 181 ASP A CA 1
ATOM 1397 C C . ASP A 1 181 ? 13.907 -8.744 -5.020 1.00 30.25 181 ASP A C 1
ATOM 1399 O O . ASP A 1 181 ? 14.025 -9.967 -5.057 1.00 30.25 181 ASP A O 1
ATOM 1403 N N . VAL A 1 182 ? 13.390 -8.076 -6.059 1.00 26.41 182 VAL A N 1
ATOM 1404 C CA . VAL A 1 182 ? 13.132 -8.689 -7.372 1.00 26.41 182 VAL A CA 1
ATOM 1405 C C . VAL A 1 182 ? 14.442 -8.797 -8.160 1.00 26.41 182 VAL A C 1
ATOM 1407 O O . VAL A 1 182 ? 14.546 -9.519 -9.150 1.00 26.41 182 VAL A O 1
ATOM 1410 N N . ALA A 1 183 ? 15.486 -8.123 -7.687 1.00 28.22 183 ALA A N 1
ATOM 1411 C CA . ALA A 1 183 ? 16.793 -8.132 -8.289 1.00 28.22 183 ALA A CA 1
ATOM 1412 C C . ALA A 1 183 ? 17.737 -9.057 -7.506 1.00 28.22 183 ALA A C 1
ATOM 1414 O O . ALA A 1 183 ? 18.622 -8.616 -6.782 1.00 28.22 183 ALA A O 1
ATOM 1415 N N . GLY A 1 184 ? 17.707 -10.337 -7.882 1.00 25.23 184 GLY A N 1
ATOM 1416 C CA . GLY A 1 184 ? 18.934 -11.143 -7.950 1.00 25.23 184 GLY A CA 1
ATOM 1417 C C . GLY A 1 184 ? 20.041 -10.507 -8.822 1.00 25.23 184 GLY A C 1
ATOM 1418 O O . GLY A 1 184 ? 21.105 -11.091 -8.988 1.00 25.23 184 GLY A O 1
ATOM 1419 N N . ALA A 1 185 ? 19.826 -9.302 -9.357 1.00 24.89 185 ALA A N 1
ATOM 1420 C CA . ALA A 1 185 ? 20.842 -8.393 -9.842 1.00 24.89 185 ALA A CA 1
ATOM 1421 C C . ALA A 1 185 ? 21.066 -7.261 -8.821 1.00 24.89 185 ALA A C 1
ATOM 1423 O O . ALA A 1 185 ? 20.524 -6.164 -8.946 1.00 24.89 185 ALA A O 1
ATOM 1424 N N . ARG A 1 186 ? 21.977 -7.486 -7.866 1.00 24.97 186 ARG A N 1
ATOM 1425 C CA . ARG A 1 186 ? 22.909 -6.412 -7.502 1.00 24.97 186 ARG A CA 1
ATOM 1426 C C . ARG A 1 186 ? 23.499 -5.902 -8.819 1.00 24.97 186 ARG A C 1
ATOM 1428 O O . ARG A 1 186 ? 24.398 -6.537 -9.368 1.00 24.97 186 ARG A O 1
ATOM 1435 N N . LEU A 1 187 ? 22.989 -4.794 -9.351 1.00 24.06 187 LEU A N 1
ATOM 1436 C CA . LEU A 1 187 ? 23.780 -3.994 -10.271 1.00 24.06 187 LEU A CA 1
ATOM 1437 C C . LEU A 1 187 ? 24.956 -3.492 -9.438 1.00 24.06 187 LEU A C 1
ATOM 1439 O O . LEU A 1 187 ? 24.802 -2.726 -8.490 1.00 24.06 187 LEU A O 1
ATOM 1443 N N . ALA A 1 188 ? 26.120 -4.065 -9.709 1.00 23.44 188 ALA A N 1
ATOM 1444 C CA . ALA A 1 188 ? 27.365 -3.644 -9.111 1.00 23.44 188 ALA A CA 1
ATOM 1445 C C . ALA A 1 188 ? 27.610 -2.151 -9.409 1.00 23.44 188 ALA A C 1
ATOM 1447 O O . ALA A 1 188 ? 27.547 -1.738 -10.564 1.00 23.44 188 ALA A O 1
ATOM 1448 N N . GLY A 1 189 ? 27.945 -1.384 -8.364 1.00 23.33 189 GLY A N 1
ATOM 1449 C CA . GLY A 1 189 ? 28.480 -0.015 -8.425 1.00 23.33 189 GLY A CA 1
ATOM 1450 C C . GLY A 1 189 ? 27.494 1.042 -7.902 1.00 23.33 189 GLY A C 1
ATOM 1451 O O . GLY A 1 189 ? 26.384 1.134 -8.395 1.00 23.33 189 GLY A O 1
ATOM 1452 N N . ALA A 1 190 ? 27.814 1.870 -6.907 1.00 21.16 190 ALA A N 1
ATOM 1453 C CA . ALA A 1 190 ? 29.126 2.436 -6.606 1.00 21.16 190 ALA A CA 1
ATOM 1454 C C . ALA A 1 190 ? 29.565 2.232 -5.135 1.00 21.16 190 ALA A C 1
ATOM 1456 O O . ALA A 1 190 ? 28.778 2.468 -4.218 1.00 21.16 190 ALA A O 1
ATOM 1457 N N . PRO A 1 191 ? 30.827 1.842 -4.878 1.00 28.89 191 PRO A N 1
ATOM 1458 C CA . PRO A 1 191 ? 31.435 1.981 -3.562 1.00 28.89 191 PRO A CA 1
ATOM 1459 C C . PRO A 1 191 ? 31.786 3.455 -3.303 1.00 28.89 191 PRO A C 1
ATOM 1461 O O . PRO A 1 191 ? 32.429 4.079 -4.145 1.00 28.89 191 PRO A O 1
ATOM 1464 N N . GLY A 1 192 ? 31.426 3.988 -2.128 1.00 27.48 192 GLY A N 1
ATOM 1465 C CA . GLY A 1 192 ? 32.113 5.163 -1.570 1.00 27.48 192 GLY A CA 1
ATOM 1466 C C . GLY A 1 192 ? 31.295 6.388 -1.153 1.00 27.48 192 GLY A C 1
ATOM 1467 O O . GLY A 1 192 ? 31.911 7.403 -0.854 1.00 27.48 192 GLY A O 1
ATOM 1468 N N . SER A 1 193 ? 29.964 6.361 -1.084 1.00 24.81 193 SER A N 1
ATOM 1469 C CA . SER A 1 193 ? 29.224 7.502 -0.515 1.00 24.81 193 SER A CA 1
ATOM 1470 C C . SER A 1 193 ? 28.978 7.310 0.985 1.00 24.81 193 SER A C 1
ATOM 1472 O O . SER A 1 193 ? 28.093 6.546 1.373 1.00 24.81 193 SER A O 1
ATOM 1474 N N . GLU A 1 194 ? 29.767 7.990 1.822 1.00 22.94 194 GLU A N 1
ATOM 1475 C CA . GLU A 1 194 ? 29.486 8.134 3.257 1.00 22.94 194 GLU A CA 1
ATOM 1476 C C . GLU A 1 194 ? 28.164 8.899 3.491 1.00 22.94 194 GLU A C 1
ATOM 1478 O O . GLU A 1 194 ? 27.824 9.792 2.706 1.00 22.94 194 GLU A O 1
ATOM 1483 N N . PRO A 1 195 ? 27.397 8.569 4.550 1.00 26.59 195 PRO A N 1
ATOM 1484 C CA . PRO A 1 195 ? 26.152 9.263 4.859 1.00 26.59 195 PRO A CA 1
ATOM 1485 C C . PRO A 1 195 ? 26.421 10.717 5.267 1.00 26.59 195 PRO A C 1
ATOM 1487 O O . PRO A 1 195 ? 27.259 10.994 6.121 1.00 26.59 195 PRO A O 1
ATOM 1490 N N . LEU A 1 196 ? 25.687 11.646 4.650 1.00 24.28 196 LEU A N 1
ATOM 1491 C CA . LEU A 1 196 ? 26.040 13.066 4.611 1.00 24.28 196 LEU A CA 1
ATOM 1492 C C . LEU A 1 196 ? 25.751 13.880 5.885 1.00 24.28 196 LEU A C 1
ATOM 1494 O O . LEU A 1 196 ? 26.247 14.999 5.960 1.00 24.28 196 LEU A O 1
ATOM 1498 N N . PHE A 1 197 ? 25.040 13.386 6.909 1.00 23.20 197 PHE A N 1
ATOM 1499 C CA . PHE A 1 197 ? 24.893 14.129 8.179 1.00 23.20 197 PHE A CA 1
ATOM 1500 C C . PHE A 1 197 ? 24.531 13.230 9.373 1.00 23.20 197 PHE A C 1
ATOM 1502 O O . PHE A 1 197 ? 23.810 12.242 9.230 1.00 23.20 197 PHE A O 1
ATOM 1509 N N . ARG A 1 198 ? 25.005 13.617 10.568 1.00 24.42 198 ARG A N 1
ATOM 1510 C CA . ARG A 1 198 ? 24.730 13.003 11.880 1.00 24.42 198 ARG A CA 1
ATOM 1511 C C . ARG A 1 198 ? 23.927 14.009 12.713 1.00 24.42 198 ARG A C 1
ATOM 1513 O O . ARG A 1 198 ? 24.375 15.140 12.868 1.00 24.42 198 ARG A O 1
ATOM 1520 N N . ILE A 1 199 ? 22.755 13.620 13.216 1.00 25.47 199 ILE A N 1
ATOM 1521 C CA . ILE A 1 199 ? 21.903 14.475 14.061 1.00 25.47 199 ILE A CA 1
ATOM 1522 C C . ILE A 1 199 ? 22.038 14.011 15.516 1.00 25.47 199 ILE A C 1
ATOM 1524 O O . ILE A 1 199 ? 21.855 12.830 15.811 1.00 25.47 199 ILE A O 1
ATOM 1528 N N . GLU A 1 200 ? 22.386 14.932 16.412 1.00 21.34 200 GLU A N 1
ATOM 1529 C CA . GLU A 1 200 ? 22.472 14.705 17.860 1.00 21.34 200 GLU A CA 1
ATOM 1530 C C . GLU A 1 200 ? 21.066 14.711 18.490 1.00 21.34 200 GLU A C 1
ATOM 1532 O O . GLU A 1 200 ? 20.262 15.594 18.195 1.00 21.34 200 GLU A O 1
ATOM 1537 N N . GLY A 1 201 ? 20.760 13.723 19.346 1.00 26.39 201 GLY A N 1
ATOM 15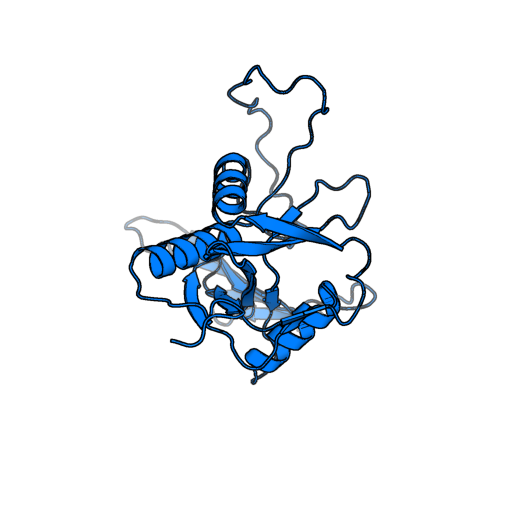38 C CA . GLY A 1 201 ? 19.501 13.671 20.113 1.00 26.39 201 GLY A CA 1
ATOM 1539 C C . GLY A 1 201 ? 18.826 12.299 20.281 1.00 26.39 201 GLY A C 1
ATOM 1540 O O . GLY A 1 201 ? 17.830 12.210 20.991 1.00 26.39 201 GLY A O 1
ATOM 1541 N N . LEU A 1 202 ? 19.348 11.222 19.683 1.00 29.36 202 LEU A N 1
ATOM 1542 C CA . LEU A 1 202 ? 18.870 9.843 19.891 1.00 29.36 202 LEU A CA 1
ATOM 1543 C C . LEU A 1 202 ? 19.973 8.984 20.524 1.00 29.36 202 LEU A C 1
ATOM 1545 O O . LEU A 1 202 ? 20.514 8.068 19.907 1.00 29.36 202 LEU A O 1
ATOM 1549 N N . GLU A 1 203 ? 20.343 9.296 21.765 1.00 26.50 203 GLU A N 1
ATOM 1550 C CA . GLU A 1 203 ? 21.238 8.435 22.538 1.00 26.50 203 GLU A CA 1
ATOM 1551 C C . GLU A 1 203 ? 20.443 7.259 23.121 1.00 26.50 203 GLU A C 1
ATOM 1553 O O . GLU A 1 203 ? 19.613 7.432 24.010 1.00 26.50 203 GLU A O 1
ATOM 1558 N N . GLY A 1 204 ? 20.683 6.050 22.597 1.00 24.75 204 GLY A N 1
ATOM 1559 C CA . GLY A 1 204 ? 20.238 4.805 23.235 1.00 24.75 204 GLY A CA 1
ATOM 1560 C C . GLY A 1 204 ? 19.750 3.683 22.318 1.00 24.75 204 GLY A C 1
ATOM 1561 O O . GLY A 1 204 ? 19.601 2.561 22.796 1.00 24.75 204 GLY A O 1
ATOM 1562 N N . ILE A 1 205 ? 19.536 3.921 21.019 1.00 30.41 205 ILE A N 1
ATOM 1563 C CA . ILE A 1 205 ? 19.150 2.852 20.081 1.00 30.41 205 ILE A CA 1
ATOM 1564 C C . ILE A 1 205 ? 20.236 2.729 19.006 1.00 30.41 205 ILE A C 1
ATOM 1566 O O . ILE A 1 205 ? 20.401 3.650 18.206 1.00 30.41 205 ILE A O 1
ATOM 1570 N N . PRO A 1 206 ? 21.006 1.626 18.967 1.00 26.02 206 PRO A N 1
ATOM 1571 C CA . PRO A 1 206 ? 22.002 1.432 17.928 1.00 26.02 206 PRO A CA 1
ATOM 1572 C C . PRO A 1 206 ? 21.315 1.378 16.558 1.00 26.02 206 PRO A C 1
ATOM 1574 O O . PRO A 1 206 ? 20.515 0.486 16.310 1.00 26.02 206 PRO A O 1
ATOM 1577 N N . GLY A 1 207 ? 21.629 2.346 15.692 1.00 29.47 207 GLY A N 1
ATOM 1578 C CA . GLY A 1 207 ? 21.817 2.188 14.243 1.00 29.47 207 GLY A CA 1
ATOM 1579 C C . GLY A 1 207 ? 20.761 1.467 13.399 1.00 29.47 207 GLY A C 1
ATOM 1580 O O . GLY A 1 207 ? 21.100 1.040 12.297 1.00 29.47 207 GLY A O 1
ATOM 1581 N N . ASN A 1 208 ? 19.516 1.318 13.848 1.00 34.94 208 ASN A N 1
ATOM 1582 C CA . ASN A 1 208 ? 18.490 0.670 13.040 1.00 34.94 208 ASN A CA 1
ATOM 1583 C C . ASN A 1 208 ? 18.002 1.640 11.961 1.00 34.94 208 ASN A C 1
ATOM 1585 O O . ASN A 1 208 ? 17.118 2.463 12.183 1.00 34.94 208 ASN A O 1
ATOM 1589 N N . GLN A 1 209 ? 18.606 1.537 10.780 1.00 46.59 209 GLN A N 1
ATOM 1590 C CA . GLN A 1 209 ? 17.999 2.008 9.542 1.00 46.59 209 GLN A CA 1
ATOM 1591 C C . GLN A 1 209 ? 16.648 1.298 9.417 1.00 46.59 209 GLN A C 1
ATOM 1593 O O . GLN A 1 209 ? 16.609 0.078 9.523 1.00 46.59 209 GLN A O 1
ATOM 1598 N N . TYR A 1 210 ? 15.555 2.036 9.244 1.00 39.12 210 TYR A N 1
ATOM 1599 C CA . TYR A 1 210 ? 14.239 1.476 8.927 1.00 39.12 210 TYR A CA 1
ATOM 1600 C C . TYR A 1 210 ? 13.891 1.836 7.491 1.00 39.12 210 TYR A C 1
ATOM 1602 O O . TYR A 1 210 ? 14.267 2.902 7.005 1.00 39.12 210 TYR A O 1
ATOM 1610 N N . GLN A 1 211 ? 13.160 0.955 6.816 1.00 49.72 211 GLN A N 1
ATOM 1611 C CA . GLN A 1 211 ? 12.659 1.223 5.473 1.00 49.72 211 GLN A CA 1
ATOM 1612 C C . GLN A 1 211 ? 11.147 1.484 5.528 1.00 49.72 211 GLN A C 1
ATOM 1614 O O . GLN A 1 211 ? 10.420 0.844 6.293 1.00 49.72 211 GLN A O 1
ATOM 1619 N N . VAL A 1 212 ? 10.674 2.410 4.695 1.00 40.25 212 VAL A N 1
ATOM 1620 C CA . VAL A 1 212 ? 9.252 2.746 4.521 1.00 40.25 212 VAL A CA 1
ATOM 1621 C C . VAL A 1 212 ? 8.877 2.669 3.043 1.00 40.25 212 VAL A C 1
ATOM 1623 O O . VAL A 1 212 ? 9.729 2.898 2.187 1.00 40.25 212 VAL A O 1
ATOM 1626 N N . ASN A 1 213 ? 7.624 2.341 2.708 1.00 63.50 213 ASN A N 1
ATOM 1627 C CA . ASN A 1 213 ? 7.174 2.391 1.313 1.00 63.50 213 ASN A CA 1
ATOM 1628 C C . ASN A 1 213 ? 6.657 3.787 0.929 1.00 63.50 213 ASN A C 1
ATOM 1630 O O . ASN A 1 213 ? 5.767 4.336 1.575 1.00 63.50 213 ASN A O 1
ATOM 1634 N N . SER A 1 214 ? 7.146 4.334 -0.184 1.00 62.91 214 SER A N 1
ATOM 1635 C CA . SER A 1 214 ? 6.701 5.633 -0.719 1.00 62.91 214 SER A CA 1
ATOM 1636 C C . SER A 1 214 ? 5.192 5.685 -1.004 1.00 62.91 214 SER A C 1
ATOM 1638 O O . SER A 1 214 ? 4.552 6.717 -0.817 1.00 62.91 214 SER A O 1
ATOM 1640 N N . THR A 1 215 ? 4.591 4.556 -1.391 1.00 68.94 215 THR A N 1
ATOM 1641 C CA . THR A 1 215 ? 3.145 4.444 -1.646 1.00 68.94 215 THR A CA 1
ATOM 1642 C C . THR A 1 215 ? 2.306 4.522 -0.372 1.00 68.94 215 THR A C 1
ATOM 1644 O O . THR A 1 215 ? 1.195 5.048 -0.414 1.00 68.94 215 THR A O 1
ATOM 1647 N N . GLY A 1 216 ? 2.848 4.079 0.768 1.00 72.12 216 GLY A N 1
ATOM 1648 C CA . GLY A 1 216 ? 2.208 4.233 2.071 1.00 72.12 216 GLY A CA 1
ATOM 1649 C C . GLY A 1 216 ? 2.155 5.693 2.499 1.00 72.12 216 GLY A C 1
ATOM 1650 O O . GLY A 1 216 ? 1.103 6.151 2.931 1.00 72.12 216 GLY A O 1
ATOM 1651 N N . PHE A 1 217 ? 3.238 6.449 2.290 1.00 78.88 217 PHE A N 1
ATOM 1652 C CA . PHE A 1 217 ? 3.240 7.893 2.541 1.00 78.88 217 PHE A CA 1
ATOM 1653 C C . PHE A 1 217 ? 2.191 8.621 1.691 1.00 78.88 217 PHE A C 1
ATOM 1655 O O . PHE A 1 217 ? 1.364 9.347 2.235 1.00 78.88 217 PHE A O 1
ATOM 1662 N N . GLU A 1 218 ? 2.165 8.372 0.377 1.00 79.88 218 GLU A N 1
ATOM 1663 C CA . GLU A 1 218 ? 1.198 8.999 -0.536 1.00 79.88 218 GLU A CA 1
ATOM 1664 C C . GLU A 1 218 ? -0.256 8.687 -0.144 1.00 79.88 218 GLU A C 1
ATOM 1666 O O . GLU A 1 218 ? -1.126 9.559 -0.198 1.00 79.88 218 GLU A O 1
ATOM 1671 N N . LEU A 1 219 ? -0.530 7.453 0.293 1.00 83.12 219 LEU A N 1
ATOM 1672 C CA . LEU A 1 219 ? -1.845 7.059 0.795 1.00 83.12 219 LEU A CA 1
ATOM 1673 C C . LEU A 1 219 ? -2.234 7.887 2.023 1.00 83.12 219 LEU A C 1
ATOM 1675 O O . LEU A 1 219 ? -3.308 8.494 2.035 1.00 83.12 219 LEU A O 1
ATOM 1679 N N . LEU A 1 220 ? -1.368 7.919 3.039 1.00 86.50 220 LEU A N 1
ATOM 1680 C CA . LEU A 1 220 ? -1.620 8.638 4.288 1.00 86.50 220 LEU A CA 1
ATOM 1681 C C . LEU A 1 220 ? -1.768 10.146 4.047 1.00 86.50 220 LEU A C 1
ATOM 1683 O O . LEU A 1 220 ? -2.651 10.776 4.625 1.00 86.50 220 LEU A O 1
ATOM 1687 N N . PHE A 1 221 ? -0.961 10.712 3.149 1.00 87.19 221 PHE A N 1
ATOM 1688 C CA . PHE A 1 221 ? -1.015 12.126 2.792 1.00 87.19 221 PHE A CA 1
ATOM 1689 C C . PHE A 1 221 ? -2.343 12.491 2.119 1.00 87.19 221 PHE A C 1
ATOM 1691 O O . PHE A 1 221 ? -2.990 13.471 2.486 1.00 87.19 221 PHE A O 1
ATOM 1698 N N . ARG A 1 222 ? -2.815 11.674 1.168 1.00 85.88 222 ARG A N 1
ATOM 1699 C CA . ARG A 1 222 ? -4.124 11.889 0.528 1.00 85.88 222 ARG A CA 1
ATOM 1700 C C . ARG A 1 222 ? -5.283 11.728 1.498 1.00 85.88 222 ARG A C 1
ATOM 1702 O O . ARG A 1 222 ? -6.263 12.463 1.383 1.00 85.88 222 ARG A O 1
ATOM 1709 N N . LEU A 1 223 ? -5.182 10.772 2.421 1.00 89.19 223 LEU A N 1
ATOM 1710 C CA . LEU A 1 223 ? -6.167 10.589 3.478 1.00 89.19 223 LEU A CA 1
ATOM 1711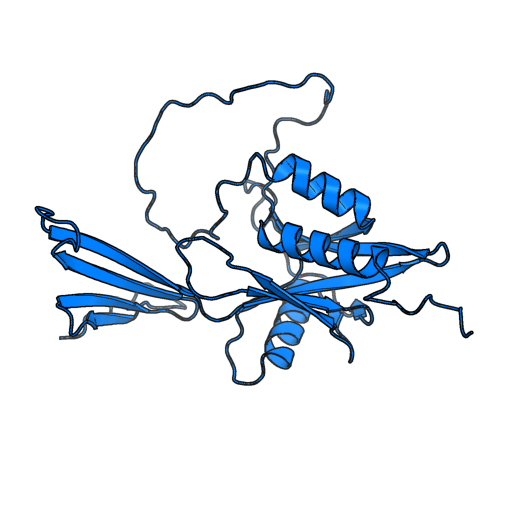 C C . LEU A 1 223 ? -6.272 11.857 4.338 1.00 89.19 223 LEU A C 1
ATOM 1713 O O . LEU A 1 223 ? -7.367 12.399 4.460 1.00 89.19 223 LEU A O 1
ATOM 1717 N N . GLU A 1 224 ? -5.149 12.366 4.856 1.00 92.31 224 GLU A N 1
ATOM 1718 C CA . GLU A 1 224 ? -5.110 13.604 5.652 1.00 92.31 224 GLU A CA 1
ATOM 1719 C C . GLU A 1 224 ? -5.694 14.788 4.878 1.00 92.31 224 GLU A C 1
ATOM 1721 O O . GLU A 1 224 ? -6.599 15.461 5.373 1.00 92.31 224 GLU A O 1
ATOM 1726 N N . ARG A 1 225 ? -5.285 14.972 3.618 1.00 90.12 225 ARG A N 1
ATOM 1727 C CA . ARG A 1 225 ? -5.762 16.082 2.786 1.00 90.12 225 ARG A CA 1
ATOM 1728 C C . ARG A 1 225 ? -7.277 16.055 2.585 1.00 90.12 225 ARG A C 1
ATOM 1730 O O . ARG A 1 225 ? -7.924 17.105 2.612 1.00 90.12 225 ARG A O 1
ATOM 1737 N N . ARG A 1 226 ? -7.857 14.873 2.347 1.00 89.06 226 ARG A N 1
ATOM 1738 C CA . ARG A 1 226 ? -9.310 14.717 2.156 1.00 89.06 226 ARG A CA 1
ATOM 1739 C C . ARG A 1 226 ? -10.094 14.899 3.452 1.00 89.06 226 ARG A C 1
ATOM 1741 O O . ARG A 1 226 ? -11.192 15.443 3.410 1.00 89.06 226 ARG A O 1
ATOM 1748 N N . LEU A 1 227 ? -9.529 14.494 4.589 1.00 88.06 227 LEU A N 1
ATOM 1749 C CA . LEU A 1 227 ? -10.119 14.752 5.904 1.00 88.06 227 LEU A CA 1
ATOM 1750 C C . LEU A 1 227 ? -10.118 16.253 6.217 1.00 88.06 227 LEU A C 1
ATOM 1752 O O . LEU A 1 227 ? -11.163 16.817 6.528 1.00 88.06 227 LEU A O 1
ATOM 1756 N N . ARG A 1 228 ? -8.974 16.928 6.046 1.00 89.62 228 ARG A N 1
ATOM 1757 C CA . ARG A 1 228 ? -8.818 18.367 6.321 1.00 89.62 228 ARG A CA 1
ATOM 1758 C C . ARG A 1 228 ? -9.702 19.246 5.431 1.00 89.62 228 ARG A C 1
ATOM 1760 O O . ARG A 1 228 ? -10.196 20.274 5.880 1.00 89.62 228 ARG A O 1
ATOM 1767 N N . SER A 1 229 ? -9.892 18.858 4.170 1.00 90.44 229 SER A N 1
ATOM 1768 C CA . SER A 1 229 ? -10.750 19.585 3.219 1.00 90.44 229 SER A CA 1
ATOM 1769 C C . SER A 1 229 ? -12.248 19.313 3.399 1.00 90.44 229 SER A C 1
ATOM 1771 O O . SER A 1 229 ? -13.060 20.003 2.788 1.00 90.44 229 SER A O 1
ATOM 1773 N N . GLY A 1 230 ? -12.628 18.317 4.207 1.00 87.81 230 GLY A N 1
ATOM 1774 C CA . GLY A 1 230 ? -14.016 17.877 4.353 1.00 87.81 230 GLY A CA 1
ATOM 1775 C C . GLY A 1 230 ? -14.548 17.055 3.171 1.00 87.81 230 GLY A C 1
ATOM 1776 O O . GLY A 1 230 ? -15.713 16.663 3.193 1.00 87.81 230 GLY A O 1
ATOM 1777 N N . GLU A 1 231 ? -13.714 16.756 2.163 1.00 86.44 231 GLU A N 1
ATOM 1778 C CA . GLU A 1 231 ? -14.046 15.852 1.047 1.00 86.44 231 GLU A CA 1
ATOM 1779 C C . GLU A 1 231 ? -14.313 14.418 1.525 1.00 86.44 231 GLU A C 1
ATOM 1781 O O . GLU A 1 231 ? -15.030 13.660 0.870 1.00 86.44 231 GLU A O 1
ATOM 1786 N N . LEU A 1 232 ? -13.724 14.037 2.662 1.00 86.06 232 LEU A N 1
ATOM 1787 C CA . LEU A 1 232 ? -13.976 12.774 3.333 1.00 86.06 232 LEU A CA 1
ATOM 1788 C C . LEU A 1 232 ? -14.474 13.019 4.757 1.00 86.06 232 LEU A C 1
ATOM 1790 O O . LEU A 1 232 ? -13.758 13.576 5.584 1.00 86.06 232 LEU A O 1
ATOM 1794 N N . GLN A 1 233 ? -15.675 12.527 5.051 1.00 84.50 233 GLN A N 1
ATOM 1795 C CA . GLN A 1 233 ? -16.218 12.462 6.404 1.00 84.50 233 GLN A CA 1
ATOM 1796 C C . GLN A 1 233 ? -16.214 11.009 6.867 1.00 84.50 233 GLN A C 1
ATOM 1798 O O . GLN A 1 233 ? -16.728 10.124 6.179 1.00 84.50 233 GLN A O 1
ATOM 1803 N N . LEU A 1 234 ? -15.603 10.758 8.020 1.00 82.06 234 LEU A N 1
ATOM 1804 C CA . LEU A 1 234 ? -15.579 9.439 8.635 1.00 82.06 234 LEU A CA 1
ATOM 1805 C C . LEU A 1 234 ? -16.623 9.379 9.752 1.00 82.06 234 LEU A C 1
ATOM 1807 O O . LEU A 1 234 ? -16.781 10.358 10.481 1.00 82.06 234 LEU A O 1
ATOM 1811 N N . PRO A 1 235 ? -17.329 8.249 9.913 1.00 73.81 235 PRO A N 1
ATOM 1812 C CA . PRO A 1 235 ? -18.265 8.096 11.015 1.00 73.81 235 PRO A CA 1
ATOM 1813 C C . PRO A 1 235 ? -17.506 8.146 12.348 1.00 73.81 235 PRO A C 1
ATOM 1815 O O . PRO A 1 235 ? -16.582 7.360 12.563 1.00 73.81 235 PRO A O 1
ATOM 181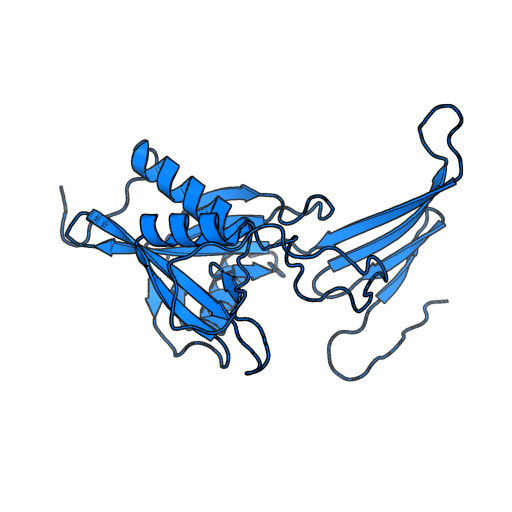8 N N . ILE A 1 236 ? -17.906 9.053 13.244 1.00 66.44 236 ILE A N 1
ATOM 1819 C CA . ILE A 1 236 ? -17.409 9.093 14.624 1.00 66.44 236 ILE A CA 1
ATOM 1820 C C . ILE A 1 236 ? -18.216 8.063 15.430 1.00 66.44 236 ILE A C 1
ATOM 1822 O O . ILE A 1 236 ? -19.443 8.185 15.510 1.00 66.44 236 ILE A O 1
ATOM 1826 N N . PRO A 1 237 ? -17.583 7.036 16.027 1.00 60.91 237 PRO A N 1
ATOM 1827 C CA . PRO A 1 237 ? -18.296 6.057 16.838 1.00 60.91 237 PRO A CA 1
ATOM 1828 C C . PRO A 1 237 ? -19.055 6.740 17.984 1.00 60.91 237 PRO A C 1
ATOM 1830 O O . PRO A 1 237 ? -18.460 7.439 18.799 1.00 60.91 237 PRO A O 1
ATOM 1833 N N . GLY A 1 238 ? -20.372 6.529 18.050 1.00 50.44 238 GLY A N 1
ATOM 1834 C CA . GLY A 1 238 ? -21.231 7.108 19.090 1.00 50.44 238 GLY A CA 1
ATOM 1835 C C . GLY A 1 238 ? -21.803 8.494 18.777 1.00 50.44 238 GLY A C 1
ATOM 1836 O O . GLY A 1 238 ? -22.593 8.996 19.570 1.00 50.44 238 GLY A O 1
ATOM 1837 N N . TYR A 1 239 ? -21.480 9.080 17.622 1.00 36.50 239 TYR A N 1
ATOM 1838 C CA . TYR A 1 239 ? -22.112 10.302 17.125 1.00 36.50 239 TYR A CA 1
ATOM 1839 C C . TYR A 1 239 ? -23.069 9.943 15.976 1.00 36.50 239 TYR A C 1
ATOM 1841 O O . TYR A 1 239 ? -22.641 9.652 14.860 1.00 36.50 239 TYR A O 1
ATOM 1849 N N . SER A 1 240 ? -24.376 9.920 16.255 1.00 32.81 240 SER A N 1
ATOM 1850 C CA . SER A 1 240 ? -25.403 10.133 15.224 1.00 32.81 240 SER A CA 1
ATOM 1851 C C . SER A 1 240 ? -25.805 11.606 15.291 1.00 32.81 240 SER A C 1
ATOM 1853 O O . SER A 1 240 ? -25.973 12.093 16.411 1.00 32.81 240 SER A O 1
ATOM 1855 N N . PRO A 1 241 ? -25.885 12.321 14.155 1.00 45.41 241 PRO A N 1
ATOM 1856 C CA . PRO A 1 241 ? -26.330 13.712 14.141 1.00 45.41 241 PRO A CA 1
ATOM 1857 C C . PRO A 1 241 ? -27.738 13.879 14.724 1.00 45.41 241 PRO A C 1
ATOM 1859 O O . PRO A 1 241 ? -28.548 12.927 14.615 1.00 45.41 241 PRO A O 1
#

Radius of gyration: 21.09 Å; Cα contacts (8 Å, |Δi|>4): 424; chains: 1; bounding box: 58×45×57 Å

Sequence (241 aa):
MISLLEVGDKRGFIITPDRAGGITIENSFFDVRVGVRQSAQPGGGIETWVDLRSRPAAEVAPIRVNPDGEVEVVLMRKQYRADQVPFYKVPGGYILSENPDFDLRRKIAADTGILIKDTVIYLGSTAGHPEIVTPIGLFAAPTWEKVAPPREGIELVHMRLETALSFFDQHALGSTYGLPDVAGARLAGAPGSEPLFRIEGLEGIPGNQYQVNSTGFELLFRLERRLRSGELQLPIPGYSP

pLDDT: mean 70.01, std 22.69, range [21.16, 96.56]

Mean predicted aligned error: 12.48 Å